Protein AF-A0A821INV5-F1 (afdb_monomer)

InterPro domains:
  IPR004170 WWE domain [PF02825] (2-66)
  IPR004170 WWE domain [PS50918] (1-66)
  IPR037197 WWE domain superfamily [SSF117839] (1-67)

Foldseek 3Di:
DKWKFFPPDPDIDDDFLLVVVQVVVCVVVVHQWDQFFQRWIQGNPVQWIDRVVVVVDPGDTIGMDDDDDPPDPPPVVLVVQQPLVVQVPDPDDPDPPPPDDVCPDDPPLAQPLLVVLVVVVPCVVVDQLLVLLLQQLVLLCVVCVVVRRNVSSVSLCVVCNVVSPPDLVSSLVSLSSQCRTRDCLVVVLQVCRVVVVNVSSSRNNSSSNSPQCNVVPPVCLPVDHQGDSDRSDGSD

Radius of gyration: 19.81 Å; Cα contacts (8 Å, |Δi|>4): 293; chains: 1; bounding box: 57×30×52 Å

Secondary structure (DSSP, 8-state):
-EEEE-TT--PPEEPPHHHHHHHHHHHHTT--EEE-STTEEEETTTTEEEEGGGTTS-PPPEEEEE-PPPTT-HHHHHHTTS-TTTTT-SPPPSS-TTTT-S--S----S-HHHHHHHHH-TTGGGS-HHHHHHHHHHHHHHHHHHTT-HHHHHHHHHHHGGGGGS-HHHHHHHHHHHHHSSSHHHHHHHHHHHTT-GGGHHHHHHHHHHHHHGGG-GGGTTSS--SEEETTEE--

Structure (mmCIF, N/CA/C/O backbone):
data_AF-A0A821INV5-F1
#
_entry.id   AF-A0A821INV5-F1
#
loop_
_atom_site.group_PDB
_atom_site.id
_atom_site.type_symbol
_atom_site.label_atom_id
_atom_site.label_alt_id
_atom_site.label_comp_id
_atom_site.label_asym_id
_atom_site.label_entity_id
_atom_site.label_seq_id
_atom_site.pdbx_PDB_ins_code
_atom_site.Cartn_x
_atom_site.Cartn_y
_atom_site.Cartn_z
_atom_site.occupancy
_atom_site.B_iso_or_equiv
_atom_site.auth_seq_id
_atom_site.auth_comp_id
_atom_site.auth_asym_id
_atom_site.auth_atom_id
_atom_site.pdbx_PDB_model_num
ATOM 1 N N . MET A 1 1 ? -16.029 7.220 4.091 1.00 80.69 1 MET A N 1
ATOM 2 C CA . MET A 1 1 ? -14.881 7.132 5.032 1.00 80.69 1 MET A CA 1
ATOM 3 C C . MET A 1 1 ? -15.387 6.547 6.337 1.00 80.69 1 MET A C 1
ATOM 5 O O . MET A 1 1 ? -16.507 6.875 6.714 1.00 80.69 1 MET A O 1
ATOM 9 N N . TRP A 1 2 ? -14.613 5.691 7.002 1.00 87.00 2 TRP A N 1
ATOM 10 C CA . TRP A 1 2 ? -15.003 5.112 8.289 1.00 87.00 2 TRP A CA 1
ATOM 11 C C . TRP A 1 2 ? -14.288 5.820 9.436 1.00 87.00 2 TRP A C 1
ATOM 13 O O . TRP A 1 2 ? -13.124 6.201 9.313 1.00 87.00 2 TRP A O 1
ATOM 23 N N . GLN A 1 3 ? -14.984 5.977 10.558 1.00 90.56 3 GLN A N 1
ATOM 24 C CA . GLN A 1 3 ? -14.447 6.587 11.772 1.00 90.56 3 GLN A CA 1
ATOM 25 C C . GLN A 1 3 ? -14.854 5.793 13.008 1.00 90.56 3 GLN A C 1
ATOM 27 O O . GLN A 1 3 ? -15.881 5.111 12.994 1.00 90.56 3 GLN A O 1
ATOM 32 N N . TRP A 1 4 ? -14.077 5.922 14.080 1.00 91.50 4 TRP A N 1
ATOM 33 C CA . TRP A 1 4 ? -14.380 5.355 15.389 1.00 91.50 4 TRP A CA 1
ATOM 34 C C . TRP A 1 4 ? -14.174 6.376 16.508 1.00 91.50 4 TRP A C 1
ATOM 36 O O . TRP A 1 4 ? -13.450 7.359 16.347 1.00 91.50 4 TRP A O 1
ATOM 46 N N . ARG A 1 5 ? -14.846 6.168 17.641 1.00 90.25 5 ARG A N 1
ATOM 47 C CA . ARG A 1 5 ? -14.772 7.055 18.805 1.00 90.25 5 ARG A CA 1
ATOM 48 C C . ARG A 1 5 ? -14.916 6.271 20.100 1.00 90.25 5 ARG A C 1
ATOM 50 O O . ARG A 1 5 ? -15.898 5.556 20.290 1.00 90.25 5 ARG A O 1
ATOM 57 N N . GLN A 1 6 ? -13.972 6.456 21.019 1.00 85.69 6 GLN A N 1
ATOM 58 C CA . GLN A 1 6 ? -14.010 5.830 22.339 1.00 85.69 6 GLN A CA 1
ATOM 59 C C . GLN A 1 6 ? -14.539 6.799 23.397 1.00 85.69 6 GLN A C 1
ATOM 61 O O . GLN A 1 6 ? -13.972 7.863 23.616 1.00 85.69 6 GLN A O 1
ATOM 66 N N . SER A 1 7 ? -15.603 6.415 24.104 1.00 76.94 7 SER A N 1
ATOM 67 C CA . SER A 1 7 ? -16.112 7.192 25.239 1.00 76.94 7 SER A CA 1
ATOM 68 C C . SER A 1 7 ? -15.074 7.234 26.377 1.00 76.94 7 SER A C 1
ATOM 70 O O . SER A 1 7 ? -14.527 6.183 26.715 1.00 76.94 7 SER A O 1
ATOM 72 N N . PRO A 1 8 ? -14.845 8.388 27.037 1.00 72.75 8 PRO A N 1
ATOM 73 C CA . PRO A 1 8 ? -15.593 9.648 26.938 1.00 72.75 8 PRO A CA 1
ATOM 74 C C . PRO A 1 8 ? -15.024 10.659 25.929 1.00 72.75 8 PRO A C 1
ATOM 76 O O . PRO A 1 8 ? -15.485 11.799 25.910 1.00 72.75 8 PRO A O 1
ATOM 79 N N . SER A 1 9 ? -14.027 10.291 25.116 1.00 75.88 9 SER A N 1
ATOM 80 C CA . SER A 1 9 ? -13.537 11.187 24.068 1.00 75.88 9 SER A CA 1
ATOM 81 C C . SER A 1 9 ? -14.673 11.499 23.097 1.00 75.88 9 SER A C 1
ATOM 83 O O . SER A 1 9 ? -15.315 10.599 22.555 1.00 75.88 9 SER A O 1
ATOM 85 N N . ASN A 1 10 ? -14.930 12.787 22.881 1.00 76.31 10 ASN A N 1
ATOM 86 C CA . ASN A 1 10 ? -15.899 13.237 21.886 1.00 76.31 10 ASN A CA 1
ATOM 87 C C . ASN A 1 10 ? -15.296 13.330 20.477 1.00 76.31 10 ASN A C 1
ATOM 89 O O . ASN A 1 10 ? -16.021 13.634 19.529 1.00 76.31 10 ASN A O 1
ATOM 93 N N . GLU A 1 11 ? -14.003 13.042 20.325 1.00 87.44 11 GLU A N 1
ATOM 94 C CA . GLU A 1 11 ? -13.297 13.160 19.054 1.00 87.44 11 GLU A CA 1
ATOM 95 C C . GLU A 1 11 ? -13.391 11.872 18.236 1.00 87.44 11 GLU A C 1
ATOM 97 O O . GLU A 1 11 ? -13.098 10.774 18.713 1.00 87.44 11 GLU A O 1
ATOM 102 N N . TRP A 1 12 ? -13.803 12.021 16.978 1.00 86.19 12 TRP A N 1
ATOM 103 C CA . TRP A 1 12 ? -13.823 10.937 16.005 1.00 86.19 12 TRP A CA 1
ATOM 104 C C . TRP A 1 12 ? -12.446 10.776 15.377 1.00 86.19 12 TRP A C 1
ATOM 106 O O . TRP A 1 12 ? -11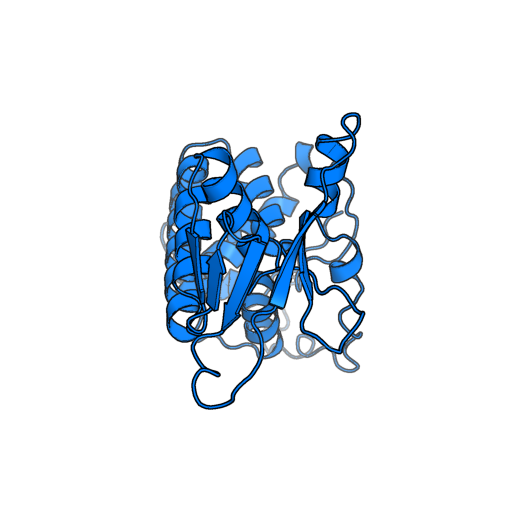.886 11.733 14.845 1.00 86.19 12 TRP A O 1
ATOM 116 N N . GLN A 1 13 ? -11.939 9.550 15.388 1.00 87.62 13 GLN A N 1
ATOM 117 C CA . GLN A 1 13 ? -10.696 9.178 14.731 1.00 87.62 13 GLN A CA 1
ATOM 118 C C . GLN A 1 13 ? -10.999 8.476 13.410 1.00 87.62 13 GLN A C 1
ATOM 120 O O . GLN A 1 13 ? -11.946 7.692 13.308 1.00 87.62 13 GLN A O 1
ATOM 125 N N . ASN A 1 14 ? -10.202 8.767 12.386 1.00 85.94 14 ASN A N 1
ATOM 126 C CA . ASN A 1 14 ? -10.295 8.079 11.105 1.00 85.94 14 ASN A CA 1
ATOM 127 C C . ASN A 1 14 ? -9.626 6.710 11.206 1.00 85.94 14 ASN A C 1
ATOM 129 O O . ASN A 1 14 ? -8.559 6.582 11.805 1.00 85.94 14 ASN A O 1
ATOM 133 N N . TYR A 1 15 ? -10.227 5.707 10.571 1.00 88.06 15 TYR A N 1
ATOM 134 C CA . TYR A 1 15 ? -9.452 4.542 10.153 1.00 88.06 15 TYR A CA 1
ATOM 135 C C . TYR A 1 15 ? -8.484 4.958 9.044 1.00 88.06 15 TYR A C 1
ATOM 137 O O . TYR A 1 15 ? -8.773 5.893 8.290 1.00 88.06 15 TYR A O 1
ATOM 145 N N . SER A 1 16 ? -7.369 4.244 8.911 1.00 85.25 16 SER A N 1
ATOM 146 C CA . SER A 1 16 ? -6.456 4.427 7.780 1.00 85.25 16 SER A CA 1
ATOM 147 C C . SER A 1 16 ? -7.160 4.165 6.438 1.00 85.25 16 SER A C 1
ATOM 149 O O . SER A 1 16 ? -8.265 3.613 6.397 1.00 85.25 16 SER A O 1
ATOM 151 N N . ASP A 1 17 ? -6.543 4.543 5.316 1.00 82.62 17 ASP A N 1
ATOM 152 C CA . ASP A 1 17 ? -7.145 4.335 3.992 1.00 82.62 17 ASP A CA 1
ATOM 153 C C . ASP A 1 17 ? -7.311 2.843 3.688 1.00 82.62 17 ASP A C 1
ATOM 155 O O . ASP A 1 17 ? -8.332 2.441 3.123 1.00 82.62 17 ASP A O 1
ATOM 159 N N . ILE A 1 18 ? -6.336 2.026 4.100 1.00 86.88 18 ILE A N 1
ATOM 160 C CA . ILE A 1 18 ? -6.380 0.569 3.937 1.00 86.88 18 ILE A CA 1
ATOM 161 C C . ILE A 1 18 ? -7.471 -0.029 4.827 1.00 86.88 18 ILE A C 1
ATOM 163 O O . ILE A 1 18 ? -8.320 -0.764 4.335 1.00 86.88 18 ILE A O 1
ATOM 167 N N . GLU A 1 19 ? -7.511 0.312 6.116 1.00 90.31 19 GLU A N 1
ATOM 168 C CA . GLU A 1 19 ? -8.555 -0.190 7.023 1.00 90.31 19 GLU A C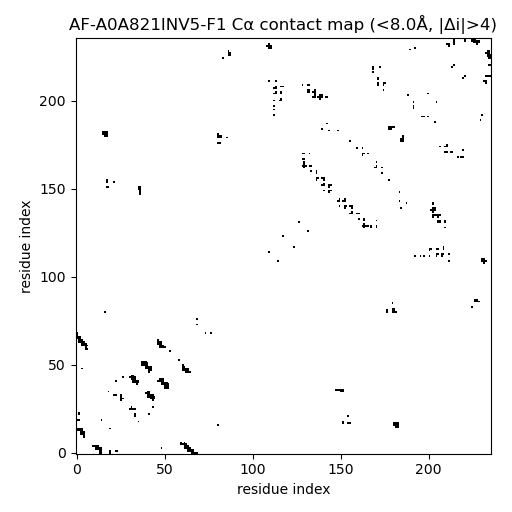A 1
ATOM 169 C C . GLU A 1 19 ? -9.948 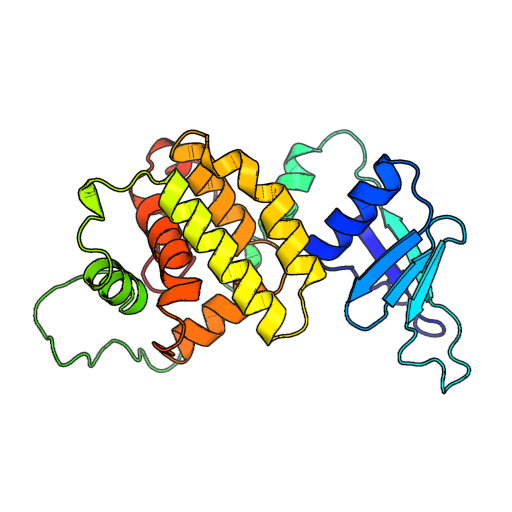0.249 6.571 1.00 90.31 19 GLU A C 1
ATOM 171 O O . GLU A 1 19 ? -10.869 -0.560 6.533 1.00 90.31 19 GLU A O 1
ATOM 176 N N . THR A 1 20 ? -10.099 1.509 6.156 1.00 89.88 20 THR A N 1
ATOM 177 C CA . THR A 1 20 ? -11.337 2.027 5.567 1.00 89.88 20 THR A CA 1
ATOM 178 C C . THR A 1 20 ? -11.751 1.193 4.359 1.00 89.88 20 THR A C 1
ATOM 180 O O . THR A 1 20 ? -12.933 0.892 4.223 1.00 89.88 20 THR A O 1
ATOM 183 N N . ALA A 1 21 ? -10.813 0.831 3.480 1.00 87.06 21 ALA A N 1
ATOM 184 C CA . ALA A 1 21 ? -11.103 0.012 2.308 1.00 87.06 21 ALA A CA 1
ATOM 185 C C . ALA A 1 21 ? -11.492 -1.426 2.687 1.00 87.06 21 ALA A C 1
ATOM 187 O O . ALA A 1 21 ? -12.501 -1.918 2.192 1.00 87.06 21 ALA A O 1
ATOM 188 N N . ILE A 1 22 ? -10.780 -2.051 3.629 1.00 90.00 22 ILE A N 1
ATOM 189 C CA . ILE A 1 22 ? -11.118 -3.382 4.158 1.00 90.00 22 ILE A CA 1
ATOM 190 C C . ILE A 1 22 ? -12.535 -3.382 4.754 1.00 90.00 22 ILE A C 1
ATOM 192 O O . ILE A 1 22 ? -13.333 -4.275 4.465 1.00 90.00 22 ILE A O 1
ATOM 196 N N . ILE A 1 23 ? -12.867 -2.378 5.573 1.00 91.94 23 ILE A N 1
ATOM 197 C CA . ILE A 1 23 ? -14.189 -2.263 6.200 1.00 91.94 23 ILE A CA 1
ATOM 198 C C . ILE A 1 23 ? -15.274 -2.068 5.135 1.00 91.94 23 ILE A C 1
ATOM 200 O O . ILE A 1 23 ? -16.308 -2.738 5.171 1.00 91.94 23 ILE A O 1
ATOM 204 N N . GLU A 1 24 ? -15.035 -1.175 4.175 1.00 90.81 24 GLU A N 1
ATOM 205 C CA . GLU A 1 24 ? -15.972 -0.876 3.092 1.00 90.81 24 GLU A CA 1
ATOM 206 C C . GLU A 1 24 ? -16.220 -2.100 2.191 1.00 90.81 24 GLU A C 1
ATOM 208 O O . GLU A 1 24 ? -17.364 -2.366 1.826 1.00 90.81 24 GLU A O 1
ATOM 213 N N . ASP A 1 25 ? -15.191 -2.897 1.894 1.00 87.94 25 ASP A N 1
ATOM 214 C CA . ASP A 1 25 ? -15.314 -4.120 1.093 1.00 87.94 25 ASP A CA 1
ATOM 215 C C . ASP A 1 25 ? -16.191 -5.183 1.767 1.00 87.94 25 ASP A C 1
ATOM 217 O O . ASP A 1 25 ? -16.904 -5.927 1.087 1.00 87.94 25 ASP A O 1
ATOM 221 N N . VAL A 1 26 ? -16.129 -5.294 3.098 1.00 91.19 26 VAL A N 1
ATOM 222 C CA . VAL A 1 26 ? -16.987 -6.213 3.861 1.00 91.19 26 VAL A CA 1
ATOM 223 C C . VAL A 1 26 ? -18.407 -5.666 3.950 1.00 91.19 26 VAL A C 1
ATOM 225 O O . VAL A 1 26 ? -19.359 -6.418 3.734 1.00 91.19 26 VAL A O 1
ATOM 228 N N . TYR A 1 27 ? -18.556 -4.364 4.201 1.00 89.81 27 TYR A N 1
ATOM 229 C CA . TYR A 1 27 ? -19.853 -3.690 4.234 1.00 89.81 27 TYR A CA 1
ATOM 230 C C . TYR A 1 27 ? -20.618 -3.860 2.911 1.00 89.81 27 TYR A C 1
ATOM 232 O O . TYR A 1 27 ? -21.774 -4.280 2.913 1.00 89.81 27 TYR A O 1
ATOM 240 N N . ASN A 1 28 ? -19.951 -3.637 1.775 1.00 88.25 28 ASN A N 1
ATOM 241 C CA . ASN A 1 28 ? -20.543 -3.775 0.439 1.00 88.25 28 ASN A CA 1
ATOM 242 C C . ASN A 1 28 ? -20.907 -5.223 0.079 1.00 88.25 28 ASN A C 1
ATOM 244 O O . ASN A 1 28 ? -21.766 -5.453 -0.769 1.00 88.25 28 ASN A O 1
ATOM 248 N N . ARG A 1 29 ? -20.283 -6.207 0.735 1.00 90.31 29 ARG A N 1
ATOM 249 C CA . ARG A 1 29 ? -20.618 -7.633 0.611 1.00 90.31 29 ARG A CA 1
ATOM 250 C C . ARG A 1 29 ? -21.679 -8.092 1.619 1.00 90.31 29 ARG A C 1
ATOM 252 O O . ARG A 1 29 ? -21.869 -9.295 1.786 1.00 90.31 29 ARG A O 1
ATOM 259 N N . TYR A 1 30 ? -22.358 -7.159 2.292 1.00 87.50 30 TYR A N 1
ATOM 260 C CA . TYR A 1 30 ? -23.327 -7.426 3.364 1.00 87.50 30 TYR A CA 1
ATOM 261 C C . TYR A 1 30 ? -22.746 -8.241 4.532 1.00 87.50 30 TYR A C 1
ATOM 263 O O . TYR A 1 30 ? -23.463 -8.943 5.249 1.00 87.50 30 TYR A O 1
ATOM 271 N N . GLY A 1 31 ? -21.429 -8.165 4.729 1.00 89.00 31 GLY A N 1
ATOM 272 C CA . GLY A 1 31 ? -20.763 -8.749 5.880 1.00 89.00 31 GLY A CA 1
ATOM 273 C C . GLY A 1 31 ? -21.009 -7.916 7.137 1.00 89.00 31 GLY A C 1
ATOM 274 O O . GLY A 1 31 ? -21.173 -6.701 7.085 1.00 89.00 31 GLY A O 1
ATOM 275 N N . ASN A 1 32 ? -21.013 -8.582 8.290 1.00 91.69 32 ASN A N 1
ATOM 276 C CA . ASN A 1 32 ? -21.361 -7.951 9.568 1.00 91.69 32 ASN A CA 1
ATOM 277 C C . ASN A 1 32 ? -20.157 -7.712 10.482 1.00 91.69 32 ASN A C 1
ATOM 279 O O . ASN A 1 32 ? -20.293 -7.062 11.514 1.00 91.69 32 ASN A O 1
ATOM 283 N N . ARG A 1 33 ? -18.993 -8.275 10.153 1.00 92.81 33 ARG A N 1
ATOM 284 C CA . ARG A 1 33 ? -17.835 -8.275 11.042 1.00 92.81 33 ARG A CA 1
ATOM 285 C C . ARG A 1 33 ? -16.541 -8.255 10.244 1.00 92.81 33 ARG A C 1
ATOM 287 O O . ARG A 1 33 ? -16.389 -9.025 9.300 1.00 92.81 33 ARG A O 1
ATOM 294 N N . VAL A 1 34 ? -15.622 -7.397 10.663 1.00 93.19 34 VAL A N 1
ATOM 295 C CA . VAL A 1 34 ? -14.294 -7.213 10.074 1.00 93.19 34 VAL A CA 1
ATOM 296 C C . VAL A 1 34 ? -13.265 -7.415 11.172 1.00 93.19 34 VAL A C 1
ATOM 298 O O . VAL A 1 34 ? -13.434 -6.900 12.276 1.00 93.19 34 VAL A O 1
ATOM 301 N N . GLU A 1 35 ? -12.199 -8.149 10.886 1.00 92.44 35 GLU A N 1
ATOM 302 C CA . GLU A 1 35 ? -11.072 -8.284 11.806 1.00 92.44 35 GLU A CA 1
ATOM 303 C C . GLU A 1 35 ? -9.872 -7.543 11.231 1.00 92.44 35 GLU A C 1
ATOM 305 O O . GLU A 1 35 ? -9.320 -7.957 10.215 1.00 92.44 35 GLU A O 1
ATOM 310 N N . LEU A 1 36 ? -9.461 -6.470 11.897 1.00 91.62 36 LEU A N 1
ATOM 311 C CA . LEU A 1 36 ? -8.278 -5.686 11.559 1.00 91.62 36 LEU A CA 1
ATOM 312 C C . LEU A 1 36 ? -7.058 -6.211 12.333 1.00 91.62 36 LEU A C 1
ATOM 314 O O . LEU A 1 36 ? -7.111 -7.276 12.963 1.00 91.62 36 LEU A O 1
ATOM 318 N N . GLU A 1 37 ? -5.946 -5.489 12.245 1.00 89.19 37 GLU A N 1
ATOM 319 C CA . GLU A 1 37 ? -4.732 -5.788 13.008 1.00 89.19 37 GLU A CA 1
ATOM 320 C C . GLU A 1 37 ? -4.918 -5.528 14.504 1.00 89.19 37 GLU A C 1
ATOM 322 O O . GLU A 1 37 ? -5.957 -5.031 14.943 1.00 89.19 37 GLU A O 1
ATOM 327 N N . ASP A 1 38 ? -3.933 -5.934 15.307 1.00 85.44 38 ASP A N 1
ATOM 328 C CA . ASP A 1 38 ? -3.912 -5.724 16.762 1.00 85.44 38 ASP A CA 1
ATOM 329 C C . ASP A 1 38 ? -5.145 -6.277 17.502 1.00 85.44 38 ASP A C 1
ATOM 331 O O . ASP A 1 38 ? -5.543 -5.807 18.569 1.00 85.44 38 ASP A O 1
ATOM 335 N N . ASN A 1 39 ? -5.753 -7.331 16.949 1.00 84.69 39 ASN A N 1
ATOM 336 C CA . ASN A 1 39 ? -6.989 -7.944 17.445 1.00 84.69 39 ASN A CA 1
ATOM 337 C C . ASN A 1 39 ? -8.184 -6.973 17.516 1.00 84.69 39 ASN A C 1
ATOM 339 O O . ASN A 1 39 ? -9.113 -7.181 18.311 1.00 84.69 39 ASN A O 1
ATOM 343 N N . VAL A 1 40 ? -8.181 -5.931 16.685 1.00 89.81 40 VAL A N 1
ATOM 344 C CA . VAL A 1 40 ? -9.316 -5.027 16.518 1.00 89.81 40 VAL A CA 1
ATOM 345 C C . VAL A 1 40 ? -10.398 -5.713 15.688 1.00 89.81 40 VAL A C 1
ATOM 347 O O . VAL A 1 40 ? -10.154 -6.273 14.621 1.00 89.81 40 VAL A O 1
ATOM 350 N N . VAL A 1 41 ? -11.628 -5.663 16.186 1.00 91.56 41 VAL A N 1
ATOM 351 C CA . VAL A 1 41 ? -12.819 -6.173 15.514 1.00 91.56 41 VAL A CA 1
ATOM 352 C C . VAL A 1 41 ? -13.783 -5.020 15.291 1.00 91.56 41 VAL A C 1
ATOM 354 O O . VAL A 1 41 ? -14.158 -4.334 16.238 1.00 91.56 41 VAL A O 1
ATOM 357 N N . VAL A 1 42 ? -14.222 -4.843 14.050 1.00 92.94 42 VAL A N 1
ATOM 358 C CA . VAL A 1 42 ? -15.281 -3.902 13.686 1.00 92.94 42 VAL A CA 1
ATOM 359 C C . VAL A 1 42 ? -16.562 -4.699 13.453 1.00 92.94 42 VAL A C 1
ATOM 361 O O . VAL A 1 42 ? -16.667 -5.456 12.488 1.00 92.94 42 VAL A O 1
ATOM 364 N N . ASP A 1 43 ? -17.524 -4.568 14.361 1.00 92.06 43 ASP A N 1
ATOM 365 C CA . ASP A 1 43 ? -18.866 -5.134 14.230 1.00 92.06 43 ASP A CA 1
ATOM 366 C C . ASP A 1 43 ? -19.769 -4.103 13.543 1.00 92.06 43 ASP A C 1
ATOM 368 O O . ASP A 1 43 ? -20.207 -3.120 14.143 1.00 92.06 43 ASP A O 1
ATOM 372 N N . LEU A 1 44 ? -20.032 -4.332 12.260 1.00 92.56 44 LEU A N 1
ATOM 373 C CA . LEU A 1 44 ? -20.848 -3.464 11.414 1.00 92.56 44 LEU A CA 1
ATOM 374 C C . LEU A 1 44 ? -22.336 -3.548 11.758 1.00 92.56 44 LEU A C 1
ATOM 376 O O . LEU A 1 44 ? -23.067 -2.588 11.530 1.00 92.56 44 LEU A O 1
ATOM 380 N N . LYS A 1 45 ? -22.784 -4.674 12.323 1.00 89.75 45 LYS A N 1
ATOM 381 C CA . LYS A 1 45 ? -24.182 -4.872 12.719 1.00 89.75 45 LYS A CA 1
ATOM 382 C C . LYS A 1 45 ? -24.509 -4.091 13.987 1.00 89.75 45 LYS A C 1
ATOM 384 O O . LYS A 1 45 ? -25.598 -3.535 14.098 1.00 89.75 45 LYS A O 1
ATOM 389 N N . GLN A 1 46 ? -23.584 -4.076 14.942 1.00 88.44 46 GLN A N 1
ATOM 390 C CA . GLN A 1 46 ? -23.739 -3.358 16.209 1.00 88.44 46 GLN A CA 1
ATOM 391 C C . GLN A 1 46 ? -23.208 -1.922 16.149 1.00 88.44 46 GLN A C 1
ATOM 393 O O . GLN A 1 46 ? -23.512 -1.130 17.035 1.00 88.44 46 GLN A O 1
ATOM 398 N N . GLY A 1 47 ? -22.424 -1.580 15.124 1.00 90.00 47 GLY A N 1
ATOM 399 C CA . GLY A 1 47 ? -21.793 -0.270 15.005 1.00 90.00 47 GLY A CA 1
ATOM 400 C C . GLY A 1 47 ? -20.650 -0.077 16.004 1.00 90.00 47 GLY A C 1
ATOM 401 O O . GLY A 1 47 ? -20.497 1.015 16.553 1.00 90.00 47 GLY A O 1
ATOM 402 N N . LEU A 1 48 ? -19.855 -1.124 16.248 1.00 91.19 48 LEU A N 1
ATOM 403 C CA . LEU A 1 48 ? -18.843 -1.143 17.305 1.00 91.19 48 LEU A CA 1
ATOM 404 C C . LEU A 1 48 ? -17.430 -1.422 16.787 1.00 91.19 48 LEU A C 1
ATOM 406 O O . LEU A 1 48 ? -17.209 -2.291 15.951 1.00 91.19 48 LEU A O 1
ATOM 410 N N . HIS A 1 49 ? -16.463 -0.721 17.366 1.00 91.25 49 HIS A N 1
ATOM 411 C CA . HIS A 1 49 ? -15.038 -1.011 17.332 1.00 91.25 49 HIS A CA 1
ATOM 412 C C . HIS A 1 49 ? -14.661 -1.670 18.661 1.00 91.25 49 HIS A C 1
ATOM 414 O O . HIS A 1 49 ? -14.861 -1.107 19.740 1.00 91.25 49 HIS A O 1
ATOM 420 N N . ILE A 1 50 ? -14.085 -2.864 18.589 1.00 88.94 50 ILE A N 1
ATOM 421 C CA . ILE A 1 50 ? -13.740 -3.692 19.741 1.00 88.94 50 ILE A CA 1
ATOM 422 C C . ILE A 1 50 ? -12.252 -4.018 19.665 1.00 88.94 50 ILE A C 1
ATOM 424 O O . ILE A 1 50 ? -11.835 -4.857 18.870 1.00 88.94 50 ILE A O 1
ATOM 428 N N . ASN A 1 51 ? -11.449 -3.390 20.519 1.00 85.06 51 ASN A N 1
ATOM 429 C CA . ASN A 1 51 ? -10.040 -3.735 20.656 1.00 85.06 51 ASN A CA 1
ATOM 430 C C . ASN A 1 51 ? -9.885 -4.887 21.665 1.00 85.06 51 ASN A C 1
ATOM 432 O O . ASN A 1 51 ? -9.996 -4.692 22.878 1.00 85.06 51 ASN A O 1
ATOM 436 N N . ASN A 1 52 ? -9.640 -6.108 21.176 1.00 73.81 52 ASN A N 1
ATOM 437 C CA . ASN A 1 52 ? -9.528 -7.274 22.056 1.00 73.81 52 ASN A CA 1
ATOM 438 C C . ASN A 1 52 ? -8.217 -7.320 22.859 1.00 73.81 52 ASN A C 1
ATOM 440 O O . ASN A 1 52 ? -8.168 -8.061 23.844 1.00 73.81 52 ASN A O 1
ATOM 444 N N . ALA A 1 53 ? -7.189 -6.539 22.502 1.00 65.00 53 ALA A N 1
ATOM 445 C CA . ALA A 1 53 ? -5.965 -6.431 23.300 1.00 65.00 53 ALA A CA 1
ATOM 446 C C . ALA A 1 53 ? -6.239 -5.793 24.679 1.00 65.00 53 ALA A C 1
ATOM 448 O O . ALA A 1 53 ? -5.596 -6.143 25.671 1.00 65.00 53 ALA A O 1
ATOM 449 N N . ASN A 1 54 ? -7.278 -4.953 24.771 1.00 54.16 54 ASN A N 1
ATOM 450 C CA . ASN A 1 54 ? -7.688 -4.268 25.999 1.00 54.16 54 ASN A CA 1
ATOM 451 C C . ASN A 1 54 ? -8.754 -5.012 26.818 1.00 54.16 54 ASN A C 1
ATOM 453 O O . ASN A 1 54 ? -9.221 -4.474 27.820 1.00 54.16 54 ASN A O 1
ATOM 457 N N . LYS A 1 55 ? -9.079 -6.279 26.503 1.00 52.28 55 LYS A N 1
ATOM 458 C CA . LYS A 1 55 ? -10.040 -7.108 27.274 1.00 52.28 55 LYS A CA 1
ATOM 459 C C . LYS A 1 55 ? -9.754 -7.207 28.783 1.00 52.28 55 LYS A C 1
ATOM 461 O O . LYS A 1 55 ? -10.618 -7.647 29.535 1.00 52.28 55 LYS A O 1
ATOM 466 N N . LYS A 1 56 ? -8.555 -6.824 29.237 1.00 51.00 56 LYS A N 1
ATOM 467 C CA . LYS A 1 56 ? -8.168 -6.778 30.658 1.00 51.00 56 LYS A CA 1
ATOM 468 C C . LYS A 1 56 ? -8.650 -5.530 31.412 1.00 51.00 56 LYS A C 1
ATOM 470 O O . LYS A 1 56 ? -8.550 -5.510 32.636 1.00 51.00 56 LYS A O 1
ATOM 475 N N . LYS A 1 57 ? -9.175 -4.505 30.737 1.00 49.09 57 LYS A N 1
ATOM 476 C CA . LYS A 1 57 ? -9.817 -3.342 31.364 1.00 49.09 57 LYS A CA 1
ATOM 477 C C . LYS A 1 57 ? -11.256 -3.259 30.865 1.00 49.09 57 LYS A C 1
ATOM 479 O O . LYS A 1 57 ? -11.516 -3.542 29.705 1.00 49.09 57 LYS A O 1
ATOM 484 N N . ASN A 1 58 ? -12.187 -2.866 31.730 1.00 54.06 58 ASN A N 1
ATOM 485 C CA . ASN A 1 58 ? -13.602 -2.619 31.412 1.00 54.06 58 ASN A CA 1
ATOM 486 C C . ASN A 1 58 ? -13.793 -1.407 30.466 1.00 54.06 58 ASN A C 1
ATOM 488 O O . ASN A 1 58 ? -14.621 -0.533 30.719 1.00 54.06 58 ASN A O 1
ATOM 492 N N . GLU A 1 59 ? -12.987 -1.297 29.413 1.00 61.53 59 GLU A N 1
ATOM 493 C CA . GLU A 1 59 ? -13.110 -0.270 28.392 1.00 61.53 59 GLU A CA 1
ATOM 494 C C . GLU A 1 59 ? -14.332 -0.595 27.535 1.00 61.53 59 GLU A C 1
ATOM 496 O O . GLU A 1 59 ? -14.453 -1.678 26.960 1.00 61.53 59 GLU A O 1
ATOM 501 N N . LYS A 1 60 ? -15.280 0.344 27.493 1.00 67.62 60 LYS A N 1
ATOM 502 C CA . LYS A 1 60 ? -16.447 0.230 26.622 1.00 67.62 60 LYS A CA 1
ATOM 503 C C . LYS A 1 60 ? -15.977 0.157 25.171 1.00 67.62 60 LYS A C 1
ATOM 505 O O . LYS A 1 60 ? -15.062 0.887 24.786 1.00 67.62 60 LYS A O 1
ATOM 510 N N . ALA A 1 61 ? -16.631 -0.695 24.383 1.00 80.81 61 ALA A N 1
ATOM 511 C CA . ALA A 1 61 ? -16.455 -0.715 22.937 1.00 80.81 61 ALA A CA 1
ATOM 512 C C . ALA A 1 61 ? -16.656 0.699 22.367 1.00 80.81 61 ALA A C 1
ATOM 514 O O . ALA A 1 61 ? -17.519 1.448 22.834 1.00 80.81 61 ALA A O 1
ATOM 515 N N . ALA A 1 62 ? -15.829 1.062 21.393 1.00 86.50 62 ALA A N 1
ATOM 516 C CA . ALA A 1 62 ? -15.920 2.339 20.706 1.00 86.50 62 ALA A CA 1
ATOM 517 C C . ALA A 1 62 ? -17.048 2.293 19.668 1.00 86.50 62 ALA A C 1
ATOM 519 O O . ALA A 1 62 ? -17.335 1.247 19.093 1.00 86.50 62 ALA A O 1
ATOM 520 N N . GLU A 1 63 ? -17.693 3.426 19.423 1.00 91.06 63 GLU A N 1
ATOM 521 C CA . GLU A 1 63 ? -18.709 3.551 18.376 1.00 91.06 63 GLU A CA 1
ATOM 522 C C . GLU A 1 63 ? -18.028 3.728 17.021 1.00 91.06 63 GLU A C 1
ATOM 524 O O . GLU A 1 63 ? -16.962 4.345 16.945 1.00 91.06 63 GLU A O 1
ATOM 529 N N . ILE A 1 64 ? -18.651 3.241 15.947 1.00 92.81 64 ILE A N 1
ATOM 530 C CA . ILE A 1 64 ? -18.206 3.513 14.575 1.00 92.81 64 ILE A CA 1
ATOM 531 C C . ILE A 1 64 ? -19.263 4.284 13.799 1.00 92.81 64 ILE A C 1
ATOM 533 O O . ILE A 1 64 ? -20.461 4.177 14.058 1.00 92.81 64 ILE A O 1
ATOM 537 N N . ARG A 1 65 ? -18.816 5.016 12.781 1.00 90.94 65 ARG A N 1
ATOM 538 C CA . ARG A 1 65 ? -19.708 5.601 11.781 1.00 90.94 65 ARG A CA 1
ATOM 539 C C . ARG A 1 65 ? -19.106 5.534 10.389 1.00 90.94 65 ARG A C 1
ATOM 541 O O . ARG A 1 65 ? -17.890 5.646 10.213 1.00 90.94 65 ARG A O 1
ATOM 548 N N . ARG A 1 66 ? -19.990 5.422 9.402 1.00 89.25 66 ARG A N 1
ATOM 549 C CA . ARG A 1 66 ? -19.674 5.599 7.987 1.00 89.25 66 ARG A CA 1
ATOM 550 C C . ARG A 1 66 ? -20.093 7.001 7.572 1.00 89.25 66 ARG A C 1
ATOM 552 O O . ARG A 1 66 ? -21.263 7.352 7.661 1.00 89.25 66 ARG A O 1
ATOM 559 N N . LEU A 1 67 ? -19.141 7.792 7.104 1.00 82.56 67 LEU A N 1
ATOM 560 C CA . LEU A 1 67 ? -19.418 9.027 6.383 1.00 82.56 67 LEU A CA 1
ATOM 561 C C . LEU A 1 67 ? -19.616 8.664 4.909 1.00 82.56 67 LEU A C 1
ATOM 563 O O . LEU A 1 67 ? -18.652 8.252 4.247 1.00 82.56 67 LEU A O 1
ATOM 567 N N . SER A 1 68 ? -20.853 8.764 4.421 1.00 68.75 68 SER A N 1
ATOM 568 C CA . SER A 1 68 ? -21.141 8.645 2.990 1.00 68.75 68 SER A CA 1
ATOM 569 C C . SER A 1 68 ? -20.581 9.869 2.261 1.00 68.75 68 SER A C 1
ATOM 571 O O . SER A 1 68 ? -20.735 10.983 2.758 1.00 68.75 68 SER A O 1
ATOM 573 N N . PRO A 1 69 ? -19.916 9.694 1.110 1.00 58.59 69 PRO A N 1
ATOM 574 C CA . PRO A 1 69 ? -19.697 10.807 0.204 1.00 58.59 69 PRO A CA 1
ATOM 575 C C . PRO A 1 69 ? -21.059 11.189 -0.385 1.00 58.59 69 PRO A C 1
ATOM 577 O O . PRO A 1 69 ? -21.706 10.343 -1.004 1.00 58.59 69 PRO A O 1
ATOM 580 N N . ASP A 1 70 ? -21.514 12.421 -0.163 1.00 54.50 70 ASP A N 1
ATOM 581 C CA . ASP A 1 70 ? -22.645 12.953 -0.924 1.00 54.50 70 ASP A CA 1
ATOM 582 C C . ASP A 1 70 ? -22.312 12.852 -2.425 1.00 54.50 70 ASP A C 1
ATOM 584 O O . ASP A 1 70 ? -21.172 13.043 -2.855 1.00 54.50 70 ASP A O 1
ATOM 588 N N . CYS A 1 71 ? -23.298 12.402 -3.193 1.00 44.97 71 CYS A N 1
ATOM 589 C CA . CYS A 1 71 ? -23.167 11.578 -4.394 1.00 44.97 71 CYS A CA 1
ATOM 590 C C . CYS A 1 71 ? -22.691 12.265 -5.687 1.00 44.97 71 CYS A C 1
ATOM 592 O O . CYS A 1 71 ? -22.801 11.652 -6.745 1.00 44.97 71 CYS A O 1
ATOM 594 N N . ASP A 1 72 ? -22.097 13.455 -5.624 1.00 41.75 72 ASP A N 1
ATOM 595 C CA . ASP A 1 72 ? -21.685 14.188 -6.832 1.00 41.75 72 ASP A CA 1
ATOM 596 C C . ASP A 1 72 ? -20.180 14.128 -7.126 1.00 41.75 72 ASP A C 1
ATOM 598 O O . ASP A 1 72 ? -19.739 14.639 -8.149 1.00 41.75 72 ASP A O 1
ATOM 602 N N . ASP A 1 73 ? -19.375 13.475 -6.277 1.00 45.97 73 ASP A N 1
ATOM 603 C CA . ASP A 1 73 ? -17.916 13.588 -6.400 1.00 45.97 73 ASP A CA 1
ATOM 604 C C . ASP A 1 73 ? -17.154 12.311 -5.999 1.00 45.97 73 ASP A C 1
ATOM 606 O O . ASP A 1 73 ? -16.190 12.308 -5.227 1.00 45.97 73 ASP A O 1
ATOM 610 N N . ALA A 1 74 ? -17.596 11.165 -6.528 1.00 46.44 74 ALA A N 1
ATOM 611 C CA . ALA A 1 74 ? -16.901 9.884 -6.357 1.00 46.44 74 ALA A CA 1
ATOM 612 C C . ALA A 1 74 ? -15.442 9.936 -6.859 1.00 46.44 74 ALA A C 1
ATOM 614 O O . ALA A 1 74 ? -14.578 9.231 -6.331 1.00 46.44 74 ALA A O 1
ATOM 615 N N . GLU A 1 75 ? -15.163 10.788 -7.846 1.00 42.38 75 GLU A N 1
ATOM 616 C CA . GLU A 1 75 ? -13.823 11.064 -8.359 1.00 42.38 75 GLU A CA 1
ATOM 617 C C . GLU A 1 75 ? -13.008 11.924 -7.380 1.00 42.38 75 GLU A C 1
ATOM 619 O O . GLU A 1 75 ? -11.900 11.529 -7.018 1.00 42.38 75 GLU A O 1
ATOM 624 N N . ALA A 1 76 ? -13.575 12.995 -6.806 1.00 44.47 76 ALA A N 1
ATOM 625 C CA . ALA A 1 76 ? -12.914 13.745 -5.735 1.00 44.47 76 ALA A CA 1
ATOM 626 C C . ALA A 1 76 ? -12.688 12.911 -4.465 1.00 44.47 76 ALA A C 1
ATOM 628 O O . ALA A 1 76 ? -11.688 13.103 -3.777 1.00 44.47 76 ALA A O 1
ATOM 629 N N . PHE A 1 77 ? -13.559 11.951 -4.139 1.00 49.06 77 PHE A N 1
ATOM 630 C CA . PHE A 1 77 ? -13.337 11.037 -3.013 1.00 49.06 77 PHE A CA 1
ATOM 631 C C . PHE A 1 77 ? -12.165 10.073 -3.269 1.00 49.06 77 PHE A C 1
ATOM 633 O O . PHE A 1 77 ? -11.392 9.792 -2.350 1.00 49.06 77 PHE A O 1
ATOM 640 N N . ARG A 1 78 ? -11.989 9.598 -4.512 1.00 48.28 78 ARG A N 1
ATOM 641 C CA . ARG A 1 78 ? -10.806 8.813 -4.918 1.00 48.28 78 ARG A CA 1
ATOM 642 C C . ARG A 1 78 ? -9.542 9.675 -4.933 1.00 48.28 78 ARG A C 1
ATOM 644 O O . ARG A 1 78 ? -8.525 9.236 -4.406 1.00 48.28 78 ARG A O 1
ATOM 651 N N . ASN A 1 79 ? -9.624 10.906 -5.432 1.00 46.22 79 ASN A N 1
ATOM 652 C CA . ASN A 1 79 ? -8.503 11.848 -5.460 1.00 46.22 79 ASN A CA 1
ATOM 653 C C . ASN A 1 79 ? -8.129 12.350 -4.053 1.00 46.22 79 ASN A C 1
ATOM 655 O O . ASN A 1 79 ? -6.960 12.576 -3.789 1.00 46.22 79 ASN A O 1
ATOM 659 N N . ARG A 1 80 ? -9.057 12.409 -3.084 1.00 51.47 80 ARG A N 1
ATOM 660 C CA . ARG A 1 80 ? -8.733 12.671 -1.661 1.00 51.47 80 ARG A CA 1
ATOM 661 C C . ARG A 1 80 ? -7.888 11.573 -1.006 1.00 51.47 80 ARG A C 1
ATOM 663 O O . ARG A 1 80 ? -7.230 11.854 -0.008 1.00 51.47 80 ARG A O 1
ATOM 670 N N . ARG A 1 81 ? -7.899 10.339 -1.534 1.00 51.00 81 ARG A N 1
ATOM 671 C CA . ARG A 1 81 ? -6.974 9.271 -1.099 1.00 51.00 81 ARG A CA 1
ATOM 672 C C . ARG A 1 81 ? -5.559 9.473 -1.647 1.00 51.00 81 ARG A C 1
ATOM 674 O O . ARG A 1 81 ? -4.611 8.931 -1.090 1.00 51.00 81 ARG A O 1
ATOM 681 N N . GLN A 1 82 ? -5.400 10.280 -2.697 1.00 51.34 82 GLN A N 1
ATOM 682 C CA . GLN A 1 82 ? -4.108 10.829 -3.094 1.00 51.34 82 GLN A CA 1
ATOM 683 C C . GLN A 1 82 ? -3.853 12.067 -2.226 1.00 51.34 82 GLN A C 1
ATOM 685 O O . GLN A 1 82 ? -4.309 13.178 -2.488 1.00 51.34 82 GLN A O 1
ATOM 690 N N . ARG A 1 83 ? -3.190 11.844 -1.092 1.00 57.53 83 ARG A N 1
ATOM 691 C CA . ARG A 1 83 ? -2.939 12.872 -0.076 1.00 57.53 83 ARG A CA 1
ATOM 692 C C . ARG A 1 83 ? -1.802 13.799 -0.517 1.00 57.53 83 ARG A C 1
ATOM 694 O O . ARG A 1 83 ? -0.650 13.619 -0.123 1.00 57.53 83 ARG A O 1
ATOM 701 N N . ASN A 1 84 ? -2.152 14.786 -1.348 1.00 48.62 84 ASN A N 1
ATOM 702 C CA . ASN A 1 84 ? -1.234 15.792 -1.895 1.00 48.62 84 ASN A CA 1
ATOM 703 C C . ASN A 1 84 ? -0.438 16.564 -0.816 1.00 48.62 84 ASN A C 1
ATOM 705 O O . ASN A 1 84 ? 0.634 17.089 -1.093 1.00 48.62 84 ASN A O 1
ATOM 709 N N . ASP A 1 85 ? -0.928 16.619 0.424 1.00 49.28 85 ASP A N 1
ATOM 710 C CA . ASP A 1 85 ? -0.295 17.269 1.578 1.00 49.28 85 ASP A CA 1
ATOM 711 C C . ASP A 1 85 ? 0.937 16.518 2.123 1.00 49.28 85 ASP A C 1
ATOM 713 O O . ASP A 1 85 ? 1.867 17.140 2.643 1.00 49.28 85 ASP A O 1
ATOM 717 N N . ARG A 1 86 ? 0.998 15.190 1.965 1.00 49.84 86 ARG A N 1
ATOM 718 C CA . ARG A 1 86 ? 2.078 14.343 2.530 1.00 49.84 86 ARG A CA 1
ATOM 719 C C . ARG A 1 86 ? 3.433 14.515 1.873 1.00 49.84 86 ARG A C 1
ATOM 721 O O . ARG A 1 86 ? 4.489 14.269 2.444 1.00 49.84 86 ARG A O 1
ATOM 728 N N . PHE A 1 87 ? 3.365 14.970 0.654 1.00 48.28 87 PHE A N 1
ATOM 729 C CA . PHE A 1 87 ? 4.461 15.273 -0.223 1.00 48.28 87 PHE A CA 1
ATOM 730 C C . PHE A 1 87 ? 5.278 16.512 0.158 1.00 48.28 87 PHE A C 1
ATOM 732 O O . PHE A 1 87 ? 6.406 16.679 -0.301 1.00 48.28 87 PHE A O 1
ATOM 739 N N . CYS A 1 88 ? 4.715 17.375 1.004 1.00 36.03 88 CYS A N 1
ATOM 740 C CA . CYS A 1 88 ? 5.360 18.588 1.502 1.00 36.03 88 CYS A CA 1
ATOM 741 C C . CYS A 1 88 ? 5.485 18.598 3.035 1.00 36.03 88 CYS A C 1
ATOM 743 O O . CYS A 1 88 ? 6.016 19.555 3.594 1.00 36.03 88 CYS A O 1
ATOM 745 N N . SER A 1 89 ? 5.002 17.556 3.726 1.00 35.62 89 SER A N 1
ATOM 746 C CA . SER A 1 89 ? 4.954 17.499 5.194 1.00 35.62 89 SER A CA 1
ATOM 747 C C . SER A 1 89 ? 6.156 16.804 5.837 1.00 35.62 89 SER A C 1
ATOM 749 O O . SER A 1 89 ? 6.251 16.757 7.063 1.00 35.62 89 SER A O 1
ATOM 751 N N . ALA A 1 90 ? 7.076 16.240 5.049 1.00 38.66 90 ALA A N 1
ATOM 752 C CA . ALA A 1 90 ? 8.347 15.775 5.587 1.00 38.66 90 ALA A CA 1
ATOM 753 C C . ALA A 1 90 ? 9.226 17.001 5.909 1.00 38.66 90 ALA A C 1
ATOM 755 O O . ALA A 1 90 ? 9.453 17.824 5.017 1.00 38.66 90 ALA A O 1
ATOM 756 N N . PRO A 1 91 ? 9.725 17.165 7.151 1.00 36.72 91 PRO A N 1
ATOM 757 C CA . PRO A 1 91 ? 10.614 18.273 7.475 1.00 36.72 91 PRO A CA 1
ATOM 758 C C . PRO A 1 91 ? 11.827 18.264 6.537 1.00 36.72 91 PRO A C 1
ATOM 760 O O . PRO A 1 91 ? 12.448 17.220 6.316 1.00 36.72 91 PRO A O 1
ATOM 763 N N . LYS A 1 92 ? 12.157 19.435 5.973 1.00 37.25 92 LYS A N 1
ATOM 764 C CA . LYS A 1 92 ? 13.379 19.634 5.180 1.00 37.25 92 LYS A CA 1
ATOM 765 C C . LYS A 1 92 ? 14.570 19.181 6.027 1.00 37.25 92 LYS A C 1
ATOM 767 O O . LYS A 1 92 ? 14.780 19.708 7.114 1.00 37.25 92 LYS A O 1
ATOM 772 N N . MET A 1 93 ? 15.337 18.206 5.542 1.00 38.28 93 MET A N 1
ATOM 773 C CA . MET A 1 93 ? 16.571 17.810 6.218 1.00 38.28 93 MET A CA 1
ATOM 774 C C . MET A 1 93 ? 17.580 18.955 6.170 1.00 38.28 93 MET A C 1
ATOM 776 O O . MET A 1 93 ? 17.851 19.498 5.101 1.00 38.28 93 MET A O 1
ATOM 780 N N . GLU A 1 94 ? 18.177 19.267 7.318 1.00 39.41 94 GLU A N 1
ATOM 781 C CA . GLU A 1 94 ? 19.267 20.243 7.432 1.00 39.41 94 GLU A CA 1
ATOM 782 C C . GLU A 1 94 ? 20.557 19.764 6.745 1.00 39.41 94 GLU A C 1
ATOM 784 O O . GLU A 1 94 ? 21.424 20.571 6.420 1.00 39.41 94 GLU A O 1
ATOM 789 N N . GLN A 1 95 ? 20.683 18.458 6.477 1.00 38.44 95 GLN A N 1
ATOM 790 C CA . GLN A 1 95 ? 21.852 17.871 5.827 1.00 38.44 95 GLN A CA 1
ATOM 791 C C . GLN A 1 95 ? 21.453 16.955 4.670 1.00 38.44 95 GLN A C 1
ATOM 793 O O . GLN A 1 95 ? 20.743 15.962 4.832 1.00 38.44 95 GLN A O 1
ATOM 798 N N . ASN A 1 96 ? 21.940 17.289 3.479 1.00 40.25 96 ASN A N 1
ATOM 799 C CA . ASN A 1 96 ? 21.789 16.480 2.280 1.00 40.25 96 ASN A CA 1
ATOM 800 C C . ASN A 1 96 ? 22.740 15.272 2.371 1.00 40.25 96 ASN A C 1
ATOM 802 O O . ASN A 1 96 ? 23.898 15.360 1.970 1.00 40.25 96 ASN A O 1
ATOM 806 N N . THR A 1 97 ? 22.279 14.148 2.927 1.00 41.56 97 THR A N 1
ATOM 807 C CA . THR A 1 97 ? 23.132 12.963 3.159 1.00 41.56 97 THR A CA 1
ATOM 808 C C . THR A 1 97 ? 23.638 12.284 1.881 1.00 41.56 97 THR A C 1
ATOM 810 O O . THR A 1 97 ? 24.483 11.400 1.964 1.00 41.56 97 THR A O 1
ATOM 813 N N . ASN A 1 98 ? 23.204 12.738 0.700 1.00 41.66 98 ASN A N 1
ATOM 814 C CA . ASN A 1 98 ? 23.656 12.218 -0.593 1.00 41.66 98 ASN A CA 1
ATOM 815 C C . ASN A 1 98 ? 24.743 13.083 -1.263 1.00 41.66 98 ASN A C 1
ATOM 817 O O . ASN A 1 98 ? 25.205 12.732 -2.343 1.00 41.66 98 ASN A O 1
ATOM 821 N N . ALA A 1 99 ? 25.179 14.190 -0.647 1.00 39.31 99 ALA A N 1
ATOM 822 C CA . ALA A 1 99 ? 26.223 15.046 -1.223 1.00 39.31 99 ALA A CA 1
ATOM 823 C C . ALA A 1 99 ? 27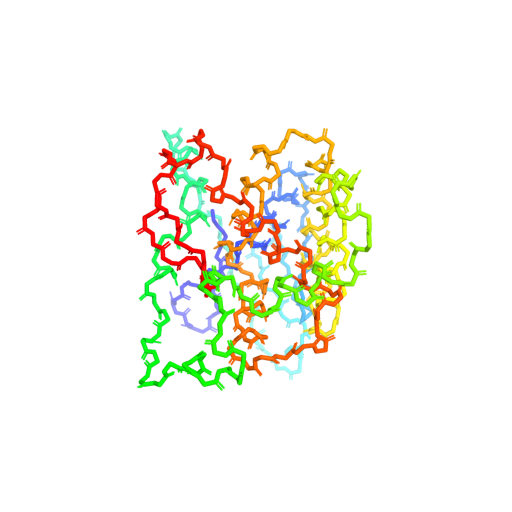.629 14.406 -1.222 1.00 39.31 99 ALA A C 1
ATOM 825 O O . ALA A 1 99 ? 28.518 14.905 -1.902 1.00 39.31 99 ALA A O 1
ATOM 826 N N . ASN A 1 100 ? 27.824 13.299 -0.494 1.00 38.47 100 ASN A N 1
ATOM 827 C CA . ASN A 1 100 ? 29.139 12.693 -0.264 1.00 38.47 100 ASN A CA 1
ATOM 828 C C . ASN A 1 100 ? 29.215 11.218 -0.704 1.00 38.47 100 ASN A C 1
ATOM 830 O O . ASN A 1 100 ? 29.899 10.422 -0.061 1.00 38.47 100 ASN A O 1
ATOM 834 N N . SER A 1 101 ? 28.521 10.824 -1.781 1.00 40.47 101 SER A N 1
ATOM 835 C CA . SER A 1 101 ? 28.843 9.540 -2.420 1.00 40.47 101 SER A CA 1
ATOM 836 C C . SER A 1 101 ? 30.263 9.621 -3.007 1.00 40.47 101 SER A C 1
ATOM 838 O O . SER A 1 101 ? 30.543 10.566 -3.747 1.00 40.47 101 SER A O 1
ATOM 840 N N . PRO A 1 102 ? 31.169 8.662 -2.728 1.00 37.81 102 PRO A N 1
ATOM 841 C CA . PRO A 1 102 ? 32.544 8.673 -3.245 1.00 37.81 102 PRO A CA 1
ATOM 842 C C . PRO A 1 102 ? 32.628 8.554 -4.776 1.00 37.81 102 PRO A C 1
ATOM 844 O O . PRO A 1 102 ? 33.684 8.779 -5.362 1.00 37.81 102 PRO A O 1
ATOM 847 N N . LEU A 1 103 ? 31.521 8.201 -5.435 1.00 41.53 103 LEU A N 1
ATOM 848 C CA . LEU A 1 103 ? 31.391 8.146 -6.888 1.00 41.53 103 LEU A CA 1
ATOM 849 C C . LEU A 1 103 ? 31.064 9.544 -7.431 1.00 41.53 103 LEU A C 1
ATOM 851 O O . LEU A 1 103 ? 29.962 9.812 -7.901 1.00 41.53 103 LEU A O 1
ATOM 855 N N . GLY A 1 104 ? 32.041 10.448 -7.357 1.00 37.00 104 GLY A N 1
ATOM 856 C CA . GLY A 1 104 ? 31.961 11.833 -7.832 1.00 37.00 104 GLY A CA 1
ATOM 857 C C . GLY A 1 104 ? 31.829 12.021 -9.352 1.00 37.00 104 GLY A C 1
ATOM 858 O O . GLY A 1 104 ? 32.333 13.008 -9.876 1.00 37.00 104 GLY A O 1
ATOM 859 N N . ALA A 1 105 ? 31.194 11.109 -10.089 1.00 32.78 105 ALA A N 1
ATOM 860 C CA . ALA A 1 105 ? 31.053 11.225 -11.538 1.00 32.78 105 ALA A CA 1
ATOM 861 C C . ALA A 1 105 ? 29.877 10.400 -12.080 1.00 32.78 105 ALA A C 1
ATOM 863 O O . ALA A 1 105 ? 30.069 9.407 -12.769 1.00 32.78 105 ALA A O 1
ATOM 864 N N . ALA A 1 106 ? 28.657 10.825 -11.766 1.00 33.00 106 ALA A N 1
ATOM 865 C CA . ALA A 1 106 ? 27.546 10.893 -12.713 1.00 33.00 106 ALA A CA 1
ATOM 866 C C . ALA A 1 106 ? 26.349 11.505 -11.985 1.00 33.00 106 ALA A C 1
ATOM 868 O O . ALA A 1 106 ? 25.982 11.066 -10.899 1.00 33.00 106 ALA A O 1
ATOM 869 N N . ASN A 1 107 ? 25.728 12.502 -12.605 1.00 35.12 107 ASN A N 1
ATOM 870 C CA . ASN A 1 107 ? 24.447 13.083 -12.212 1.00 35.12 107 ASN A CA 1
ATOM 871 C C . ASN A 1 107 ? 23.298 12.067 -12.376 1.00 35.12 107 ASN A C 1
ATOM 873 O O . ASN A 1 107 ? 22.314 12.340 -13.062 1.00 35.12 107 ASN A O 1
ATOM 877 N N . TRP A 1 108 ? 23.411 10.874 -11.793 1.00 36.88 108 TRP A N 1
ATOM 878 C CA . TRP A 1 108 ? 22.266 9.997 -11.636 1.00 36.88 108 TRP A CA 1
ATOM 879 C C . TRP A 1 108 ? 21.382 10.617 -10.561 1.00 36.88 108 TRP A C 1
ATOM 881 O O . TRP A 1 108 ? 21.600 10.444 -9.365 1.00 36.88 108 TRP A O 1
ATOM 891 N N . ASN A 1 109 ? 20.367 11.350 -11.016 1.00 45.62 109 ASN A N 1
ATOM 892 C CA . ASN A 1 109 ? 19.208 11.781 -10.237 1.00 45.62 109 ASN A CA 1
ATOM 893 C C . ASN A 1 109 ? 18.355 10.565 -9.814 1.00 45.62 109 ASN A C 1
ATOM 895 O O . ASN A 1 109 ? 17.141 10.572 -9.976 1.00 45.62 109 ASN A O 1
ATOM 899 N N . GLY A 1 110 ? 18.976 9.491 -9.330 1.00 51.22 110 GLY A N 1
ATOM 900 C CA . GLY A 1 110 ? 18.333 8.251 -8.921 1.00 51.22 110 GLY A CA 1
ATOM 901 C C . GLY A 1 110 ? 18.708 7.919 -7.484 1.00 51.22 110 GLY A C 1
ATOM 902 O O . GLY A 1 110 ? 19.827 8.168 -7.038 1.00 51.22 110 GLY A O 1
ATOM 903 N N . SER A 1 111 ? 17.766 7.351 -6.738 1.00 64.62 111 SER A N 1
ATOM 904 C CA . SER A 1 111 ? 18.062 6.850 -5.403 1.00 64.62 111 SER A CA 1
ATOM 905 C C . SER A 1 111 ? 19.068 5.706 -5.511 1.00 64.62 111 SER A C 1
ATOM 907 O O . SER A 1 111 ? 18.891 4.831 -6.360 1.00 64.62 111 SER A O 1
ATOM 909 N N . GLN A 1 112 ? 20.074 5.664 -4.624 1.00 71.81 112 GLN A N 1
ATOM 910 C CA . GLN A 1 112 ? 21.000 4.526 -4.504 1.00 71.81 112 GLN A CA 1
ATOM 911 C C . GLN A 1 112 ? 20.232 3.198 -4.464 1.00 71.81 112 GLN A C 1
ATOM 913 O O . GLN A 1 112 ? 20.632 2.218 -5.074 1.00 71.81 112 GLN A O 1
ATOM 918 N N . PHE A 1 113 ? 19.064 3.195 -3.831 1.00 75.88 113 PHE A N 1
ATOM 919 C CA . PHE A 1 113 ? 18.194 2.035 -3.729 1.00 75.88 113 PHE A CA 1
ATOM 920 C C . PHE A 1 113 ? 17.687 1.508 -5.080 1.00 75.88 113 PHE A C 1
ATOM 922 O O . PHE A 1 113 ? 17.587 0.299 -5.269 1.00 75.88 113 PHE A O 1
ATOM 929 N N . VAL A 1 114 ? 17.378 2.409 -6.022 1.00 80.44 114 VAL A N 1
ATOM 930 C CA . VAL A 1 114 ? 16.957 2.047 -7.384 1.00 80.44 114 VAL A CA 1
ATOM 931 C C . VAL A 1 114 ? 18.142 1.450 -8.129 1.00 80.44 114 VAL A C 1
ATOM 933 O O . VAL A 1 114 ? 18.024 0.355 -8.666 1.00 80.44 114 VAL A O 1
ATOM 936 N N . PHE A 1 115 ? 19.293 2.125 -8.092 1.00 80.81 115 PHE A N 1
ATOM 937 C CA . PHE A 1 115 ? 20.506 1.657 -8.760 1.00 80.81 115 PHE A CA 1
ATOM 938 C C . PHE A 1 115 ? 20.937 0.265 -8.272 1.00 80.81 115 PHE A C 1
ATOM 940 O O . PHE A 1 115 ? 21.144 -0.639 -9.078 1.00 80.81 115 PHE A O 1
ATOM 947 N N . GLU A 1 116 ? 21.011 0.056 -6.957 1.00 84.44 116 GLU A N 1
ATOM 948 C CA . GLU A 1 116 ? 21.435 -1.223 -6.372 1.00 84.44 116 GLU A CA 1
ATOM 949 C C . GLU A 1 116 ? 20.461 -2.363 -6.711 1.00 84.44 116 GLU A C 1
ATOM 951 O O . GLU A 1 116 ? 20.884 -3.487 -6.989 1.00 84.44 116 GLU A O 1
ATOM 956 N N . TRP A 1 117 ? 19.151 -2.089 -6.748 1.00 89.44 117 TRP A N 1
ATOM 957 C CA . TRP A 1 117 ? 18.171 -3.085 -7.184 1.00 89.44 117 TRP A CA 1
ATOM 958 C C . TRP A 1 117 ? 18.303 -3.411 -8.680 1.00 89.44 117 TRP A C 1
ATOM 960 O O . TRP A 1 117 ? 18.267 -4.584 -9.055 1.00 89.44 117 TRP A O 1
ATOM 970 N N . GLN A 1 118 ? 18.523 -2.402 -9.534 1.00 87.69 118 GLN A N 1
ATOM 971 C CA . GLN A 1 118 ? 18.768 -2.608 -10.967 1.00 87.69 118 GLN A CA 1
ATOM 972 C C . GLN A 1 118 ? 19.999 -3.491 -11.200 1.00 87.69 118 GLN A C 1
ATOM 974 O O . GLN A 1 118 ? 19.935 -4.428 -11.992 1.00 87.69 118 GLN A O 1
ATOM 979 N N . MET A 1 119 ? 21.089 -3.251 -10.466 1.00 87.69 119 MET A N 1
ATOM 980 C CA . MET A 1 119 ? 22.314 -4.054 -10.551 1.00 87.69 119 MET A CA 1
ATOM 981 C C . MET A 1 119 ? 22.103 -5.521 -10.144 1.00 87.69 119 MET A C 1
ATOM 983 O O . MET A 1 119 ? 22.794 -6.405 -10.649 1.00 87.69 119 MET A O 1
ATOM 987 N N . LYS A 1 120 ? 21.133 -5.803 -9.265 1.00 87.75 120 LYS A N 1
ATOM 988 C CA . LYS A 1 120 ? 20.729 -7.168 -8.891 1.00 87.75 120 LYS A CA 1
ATOM 989 C C . LYS A 1 120 ? 19.805 -7.846 -9.908 1.00 87.75 120 LYS A C 1
ATOM 991 O O . LYS A 1 120 ? 19.591 -9.053 -9.808 1.00 87.75 120 LYS A O 1
ATOM 996 N N . CYS A 1 121 ? 19.263 -7.104 -10.873 1.00 86.88 121 CYS A N 1
ATOM 997 C CA . CYS A 1 121 ? 18.317 -7.597 -11.871 1.00 86.88 121 CYS A CA 1
ATOM 998 C C . CYS A 1 121 ? 18.990 -7.721 -13.251 1.00 86.88 121 CYS A C 1
ATOM 1000 O O . CYS A 1 121 ? 18.824 -6.841 -14.095 1.00 86.88 121 CYS A O 1
ATOM 1002 N N . PRO A 1 122 ? 19.711 -8.824 -13.539 1.00 81.06 122 PRO A N 1
ATOM 1003 C CA . PRO A 1 122 ? 20.519 -8.958 -14.758 1.00 81.06 122 PRO A CA 1
ATOM 1004 C C . PRO A 1 122 ? 19.706 -8.894 -16.060 1.00 81.06 122 PRO A C 1
ATOM 1006 O O . PRO A 1 122 ? 20.249 -8.540 -17.099 1.00 81.06 122 PRO A O 1
ATOM 1009 N N . ASN A 1 123 ? 18.409 -9.207 -16.007 1.00 86.69 123 ASN A N 1
ATOM 1010 C CA . ASN A 1 123 ? 17.515 -9.239 -17.169 1.00 86.69 123 ASN A CA 1
ATOM 1011 C C . ASN A 1 123 ? 16.495 -8.090 -17.171 1.00 86.69 123 ASN A C 1
ATOM 1013 O O . ASN A 1 123 ? 15.450 -8.213 -17.812 1.00 86.69 123 ASN A O 1
ATOM 1017 N N . LEU A 1 124 ? 16.763 -7.001 -16.439 1.00 86.94 124 LEU A N 1
ATOM 1018 C CA . LEU A 1 124 ? 15.804 -5.914 -16.222 1.00 86.94 124 LEU A CA 1
ATOM 1019 C C . LEU A 1 124 ? 15.208 -5.358 -17.524 1.00 86.94 124 LEU A C 1
ATOM 1021 O O . LEU A 1 124 ? 14.004 -5.151 -17.585 1.00 86.94 124 LEU A O 1
ATOM 1025 N N . GLU A 1 125 ? 16.019 -5.175 -18.571 1.00 83.81 125 GLU A N 1
ATOM 1026 C CA . GLU A 1 125 ? 15.566 -4.631 -19.866 1.00 83.81 125 GLU A CA 1
ATOM 1027 C C . GLU A 1 125 ? 14.507 -5.500 -20.559 1.00 83.81 125 GLU A C 1
ATOM 1029 O O . GLU A 1 125 ? 13.690 -5.002 -21.328 1.00 83.81 125 GLU A O 1
ATOM 1034 N N . SER A 1 126 ? 14.515 -6.804 -20.283 1.00 88.00 126 SER A N 1
ATOM 1035 C CA . SER A 1 126 ? 13.570 -7.772 -20.849 1.00 88.00 126 SER A CA 1
ATOM 1036 C C . SER A 1 126 ? 12.424 -8.128 -19.901 1.00 88.00 126 SER A C 1
ATOM 1038 O O . SER A 1 126 ? 11.527 -8.878 -20.283 1.00 88.00 126 SER A O 1
ATOM 1040 N N . LEU A 1 127 ? 12.457 -7.627 -18.663 1.00 91.25 127 LEU A N 1
ATOM 1041 C CA . LEU A 1 127 ? 11.503 -7.988 -17.626 1.00 91.25 127 LEU A CA 1
ATOM 1042 C C . LEU A 1 127 ? 10.224 -7.146 -17.775 1.00 91.25 127 LEU A C 1
ATOM 1044 O O . LEU A 1 127 ? 10.287 -5.921 -17.664 1.00 91.25 127 LEU A O 1
ATOM 1048 N N . PRO A 1 128 ? 9.047 -7.762 -17.985 1.00 94.19 128 PRO A N 1
ATOM 1049 C CA . PRO A 1 128 ? 7.794 -7.021 -18.060 1.00 94.19 128 PRO A CA 1
ATOM 1050 C C . PRO A 1 128 ? 7.520 -6.233 -16.774 1.00 94.19 128 PRO A C 1
ATOM 1052 O O . PRO A 1 128 ? 7.674 -6.759 -15.671 1.00 94.19 128 PRO A O 1
ATOM 1055 N N . TYR A 1 129 ? 7.009 -5.004 -16.889 1.00 93.62 129 TYR A N 1
ATOM 1056 C CA . TYR A 1 129 ? 6.628 -4.197 -15.719 1.00 9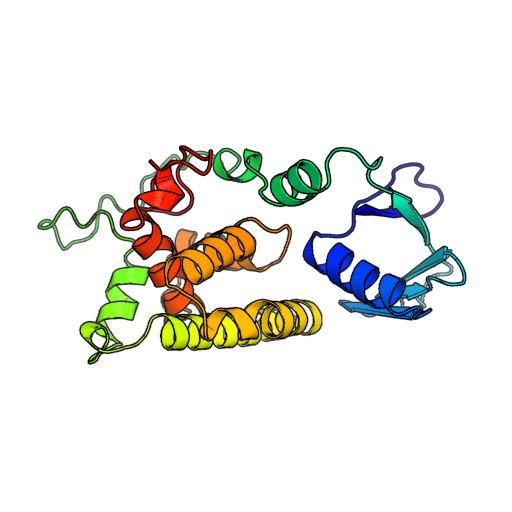3.62 129 TYR A CA 1
ATOM 1057 C C . TYR A 1 129 ? 5.611 -4.894 -14.808 1.00 93.62 129 TYR A C 1
ATOM 1059 O O . TYR A 1 129 ? 5.652 -4.718 -13.593 1.00 93.62 129 TYR A O 1
ATOM 1067 N N . GLY A 1 130 ? 4.742 -5.738 -15.371 1.00 96.19 130 GLY A N 1
ATOM 1068 C CA . GLY A 1 130 ? 3.840 -6.592 -14.600 1.00 96.19 130 GLY A CA 1
ATOM 1069 C C . GLY A 1 130 ? 4.571 -7.551 -13.655 1.00 96.19 130 GLY A C 1
ATOM 1070 O O . GLY A 1 130 ? 4.131 -7.771 -12.527 1.00 96.19 130 GLY A O 1
ATOM 1071 N N . ASP A 1 131 ? 5.727 -8.073 -14.064 1.00 96.75 131 ASP A N 1
ATOM 1072 C CA . ASP A 1 131 ? 6.558 -8.963 -13.246 1.00 96.75 131 ASP A CA 1
ATOM 1073 C C . ASP A 1 131 ? 7.262 -8.188 -12.137 1.00 96.75 131 ASP A C 1
ATOM 1075 O O . ASP A 1 131 ? 7.321 -8.654 -11.000 1.00 96.75 131 ASP A O 1
ATOM 1079 N N . ILE A 1 132 ? 7.716 -6.971 -12.439 1.00 96.06 132 ILE A N 1
ATOM 1080 C CA . ILE A 1 132 ? 8.281 -6.055 -11.444 1.00 96.06 132 ILE A CA 1
ATOM 1081 C C . ILE A 1 132 ? 7.213 -5.667 -10.414 1.00 96.06 132 ILE A C 1
ATOM 1083 O O . ILE A 1 132 ? 7.477 -5.681 -9.213 1.00 96.06 132 ILE A O 1
ATOM 1087 N N . MET A 1 133 ? 5.980 -5.395 -10.853 1.00 96.81 133 MET A N 1
ATOM 1088 C CA . MET A 1 133 ? 4.854 -5.104 -9.963 1.00 96.81 133 MET A CA 1
ATOM 1089 C C . MET A 1 133 ? 4.517 -6.305 -9.074 1.00 96.81 133 MET A C 1
ATOM 1091 O O . MET A 1 133 ? 4.274 -6.136 -7.882 1.00 96.81 133 MET A O 1
ATOM 1095 N N . ARG A 1 134 ? 4.577 -7.535 -9.601 1.00 97.56 134 ARG A N 1
ATOM 1096 C CA . ARG A 1 134 ? 4.433 -8.748 -8.778 1.00 97.56 134 ARG A CA 1
ATOM 1097 C C . ARG 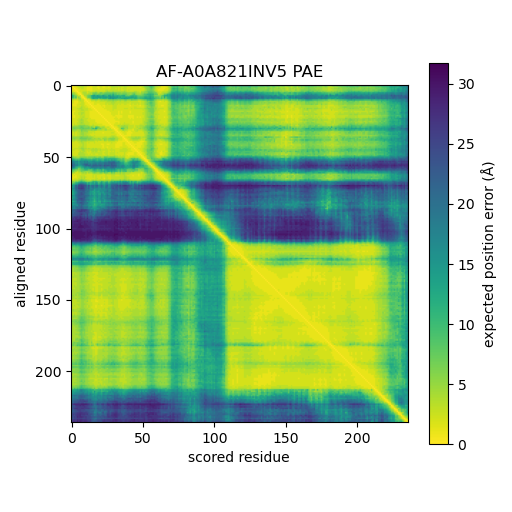A 1 134 ? 5.513 -8.845 -7.702 1.00 97.56 134 ARG A C 1
ATOM 1099 O O . ARG A 1 134 ? 5.182 -9.136 -6.555 1.00 97.56 134 ARG A O 1
ATOM 1106 N N . GLN A 1 135 ? 6.771 -8.562 -8.043 1.00 96.50 135 GLN A N 1
ATOM 1107 C CA . GLN A 1 135 ? 7.861 -8.521 -7.061 1.00 96.50 135 GLN A CA 1
ATOM 1108 C C . GLN A 1 135 ? 7.632 -7.429 -6.007 1.00 96.50 135 GLN A C 1
ATOM 1110 O O . GLN A 1 135 ? 7.824 -7.680 -4.821 1.00 96.50 135 GLN A O 1
ATOM 1115 N N . ALA A 1 136 ? 7.153 -6.250 -6.414 1.00 96.88 136 ALA A N 1
ATOM 1116 C CA . ALA A 1 136 ? 6.814 -5.163 -5.497 1.00 96.88 136 ALA A CA 1
ATOM 1117 C C . ALA A 1 136 ? 5.710 -5.567 -4.507 1.00 96.88 136 ALA A C 1
ATOM 1119 O O . ALA A 1 136 ? 5.839 -5.323 -3.309 1.00 96.88 136 ALA A O 1
ATOM 1120 N N . LEU A 1 137 ? 4.641 -6.212 -4.983 1.00 98.06 137 LEU A N 1
ATOM 1121 C CA . LEU A 1 137 ? 3.546 -6.684 -4.130 1.00 98.06 137 LEU A CA 1
ATOM 1122 C C . LEU A 1 137 ? 4.004 -7.771 -3.152 1.00 98.06 137 LEU A C 1
ATOM 1124 O O . LEU A 1 137 ? 3.617 -7.743 -1.985 1.00 98.06 137 LEU A O 1
ATOM 1128 N N . GLU A 1 138 ? 4.855 -8.696 -3.595 1.00 98.00 138 GLU A N 1
ATOM 1129 C CA . GLU A 1 138 ? 5.435 -9.715 -2.716 1.00 98.00 138 GLU A CA 1
ATOM 1130 C C . GLU A 1 138 ? 6.331 -9.091 -1.639 1.00 98.00 138 GLU A C 1
ATOM 1132 O O . GLU A 1 138 ? 6.231 -9.437 -0.462 1.00 98.00 138 GLU A O 1
ATOM 1137 N N . GLY A 1 139 ? 7.145 -8.109 -2.018 1.00 97.69 139 GLY A N 1
ATOM 1138 C CA . GLY A 1 139 ? 7.948 -7.339 -1.081 1.00 97.69 139 GLY A CA 1
ATOM 1139 C C . GLY A 1 139 ? 7.103 -6.582 -0.056 1.00 97.69 139 GLY A C 1
ATOM 1140 O O . GLY A 1 139 ? 7.372 -6.671 1.138 1.00 97.69 139 GLY A O 1
ATOM 1141 N N . ILE A 1 140 ? 6.022 -5.918 -0.483 1.00 97.56 140 ILE A N 1
ATOM 1142 C CA . ILE A 1 140 ? 5.060 -5.267 0.427 1.00 97.56 140 ILE A CA 1
ATOM 1143 C C . ILE A 1 140 ? 4.441 -6.284 1.394 1.00 97.56 140 ILE A C 1
ATOM 1145 O O . ILE A 1 140 ? 4.290 -5.984 2.581 1.00 97.56 140 ILE A O 1
ATOM 1149 N N . ARG A 1 141 ? 4.100 -7.486 0.914 1.00 97.81 141 ARG A N 1
ATOM 1150 C CA . ARG A 1 141 ? 3.574 -8.570 1.754 1.00 97.81 141 ARG A CA 1
ATOM 1151 C C . ARG A 1 141 ? 4.561 -8.968 2.845 1.00 97.81 141 ARG A C 1
ATOM 1153 O O . ARG A 1 141 ? 4.171 -9.077 4.007 1.00 97.81 141 ARG A O 1
ATOM 1160 N N . GLN A 1 142 ? 5.823 -9.165 2.474 1.00 97.88 142 GLN A N 1
ATOM 1161 C CA . GLN A 1 142 ? 6.893 -9.513 3.404 1.00 97.88 142 GLN A CA 1
ATOM 1162 C C . GLN A 1 142 ? 7.111 -8.410 4.447 1.00 97.88 142 GLN A C 1
ATOM 1164 O O . GLN A 1 142 ? 7.110 -8.680 5.646 1.00 97.88 142 GLN A O 1
ATOM 1169 N N . GLU A 1 143 ? 7.212 -7.160 4.004 1.00 97.06 143 GLU A N 1
ATOM 1170 C CA . GLU A 1 143 ? 7.391 -5.998 4.879 1.00 97.06 143 GLU A CA 1
ATOM 1171 C C . GLU A 1 143 ? 6.223 -5.824 5.853 1.00 97.06 143 GLU A C 1
ATOM 1173 O O . GLU A 1 143 ? 6.430 -5.553 7.034 1.00 97.06 143 GLU A O 1
ATOM 1178 N N . GLY A 1 144 ? 4.992 -6.036 5.381 1.00 95.94 144 GLY A N 1
ATOM 1179 C CA . GLY A 1 144 ? 3.803 -6.024 6.223 1.00 95.94 144 GLY A CA 1
ATOM 1180 C C . GLY A 1 144 ? 3.834 -7.0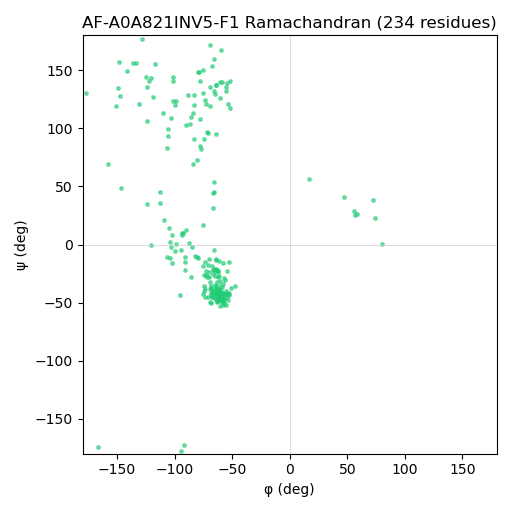98 7.304 1.00 95.94 144 GLY A C 1
ATOM 1181 O O . GLY A 1 144 ? 3.527 -6.809 8.458 1.00 95.94 144 GLY A O 1
ATOM 1182 N N . ARG A 1 145 ? 4.266 -8.319 6.971 1.00 95.62 145 ARG A N 1
ATOM 1183 C CA . ARG A 1 145 ? 4.441 -9.400 7.955 1.00 95.62 145 ARG A CA 1
ATOM 1184 C C . ARG A 1 145 ? 5.475 -9.056 9.021 1.00 95.62 145 ARG A C 1
ATOM 1186 O O . ARG A 1 145 ? 5.211 -9.267 10.200 1.00 95.62 145 ARG A O 1
ATOM 1193 N N . GLU A 1 146 ? 6.617 -8.497 8.626 1.00 94.88 146 GLU A N 1
ATOM 1194 C CA . GLU A 1 146 ? 7.702 -8.135 9.552 1.00 94.88 146 GLU A CA 1
ATOM 1195 C C . GLU A 1 146 ? 7.277 -7.110 10.610 1.00 94.88 146 GLU A C 1
ATOM 1197 O O . GLU A 1 146 ? 7.775 -7.143 11.734 1.00 94.88 146 GLU A O 1
ATOM 1202 N N . ILE A 1 147 ? 6.338 -6.223 10.273 1.00 93.50 147 ILE A N 1
ATOM 1203 C CA . ILE A 1 147 ? 5.840 -5.176 11.177 1.00 93.50 147 ILE A CA 1
ATOM 1204 C C . ILE A 1 147 ? 4.473 -5.499 11.800 1.00 93.50 147 ILE A C 1
ATOM 1206 O O . ILE A 1 147 ? 3.886 -4.628 12.441 1.00 93.50 147 ILE A O 1
ATOM 1210 N N . GLY A 1 148 ? 3.954 -6.717 11.608 1.00 93.25 148 GLY A N 1
ATOM 1211 C CA . GLY A 1 148 ? 2.674 -7.157 12.177 1.00 93.25 148 GLY A CA 1
ATOM 1212 C C . GLY A 1 148 ? 1.421 -6.578 11.503 1.00 93.25 148 GLY A C 1
ATOM 1213 O O . GLY A 1 148 ? 0.366 -6.537 12.124 1.00 93.25 148 GLY A O 1
ATOM 1214 N N . LEU A 1 149 ? 1.521 -6.133 10.248 1.00 94.38 149 LEU A N 1
ATOM 1215 C CA . LEU A 1 149 ? 0.423 -5.594 9.431 1.00 94.38 149 LEU A CA 1
ATOM 1216 C C . LEU A 1 149 ? 0.082 -6.525 8.248 1.00 94.38 149 LEU A C 1
ATOM 1218 O O . LEU A 1 149 ? -0.056 -6.087 7.101 1.00 94.38 149 LEU A O 1
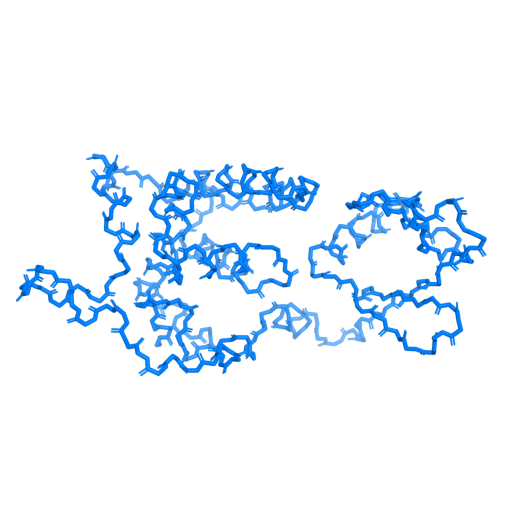ATOM 1222 N N . GLU A 1 150 ? -0.005 -7.831 8.514 1.00 94.75 150 GLU A N 1
ATOM 1223 C CA . GLU A 1 150 ? -0.195 -8.874 7.499 1.00 94.75 150 GLU A CA 1
ATOM 1224 C C . GLU A 1 150 ? -1.529 -8.771 6.739 1.00 94.75 150 GLU A C 1
ATOM 1226 O O . GLU A 1 150 ? -1.542 -8.909 5.519 1.00 94.75 150 GLU A O 1
ATOM 1231 N N . LYS A 1 151 ? -2.649 -8.496 7.409 1.00 92.38 151 LYS A N 1
ATOM 1232 C CA . LYS A 1 151 ? -3.971 -8.310 6.789 1.00 92.38 151 LYS A CA 1
ATOM 1233 C C . LYS A 1 151 ? -4.006 -7.077 5.897 1.00 92.38 151 LYS A C 1
ATOM 1235 O O . LYS A 1 151 ? -4.579 -7.137 4.811 1.00 92.38 151 LYS A O 1
ATOM 1240 N N . GLN A 1 152 ? -3.389 -5.970 6.323 1.00 93.69 152 GLN A N 1
ATOM 1241 C CA . GLN A 1 152 ? -3.271 -4.780 5.469 1.00 93.69 152 GLN A CA 1
ATOM 1242 C C . GLN A 1 152 ? -2.439 -5.083 4.220 1.00 93.69 152 GLN A C 1
ATOM 1244 O O . GLN A 1 152 ? -2.815 -4.703 3.111 1.00 93.69 152 GLN A O 1
ATOM 1249 N N . ALA A 1 153 ? -1.324 -5.793 4.392 1.00 95.88 153 ALA A N 1
ATOM 1250 C CA . ALA A 1 153 ? -0.451 -6.167 3.291 1.00 95.88 153 ALA A CA 1
ATOM 1251 C C . ALA A 1 153 ? -1.120 -7.167 2.338 1.00 95.88 153 ALA A C 1
ATOM 1253 O O . ALA A 1 153 ? -1.015 -7.018 1.124 1.00 95.88 153 ALA A O 1
ATOM 1254 N N . GLN A 1 154 ? -1.872 -8.132 2.867 1.00 95.19 154 GLN A N 1
ATOM 1255 C CA . GLN A 1 154 ? -2.643 -9.071 2.061 1.00 95.19 154 GLN A CA 1
ATOM 1256 C C . GLN A 1 154 ? -3.749 -8.358 1.278 1.00 95.19 154 GLN A C 1
ATOM 1258 O O . GLN A 1 154 ? -3.897 -8.621 0.089 1.00 95.19 154 GLN A O 1
ATOM 1263 N N . TRP A 1 155 ? -4.461 -7.403 1.890 1.00 94.06 155 TRP A N 1
ATOM 1264 C CA . TRP A 1 155 ? -5.441 -6.587 1.167 1.00 94.06 155 TRP A CA 1
ATOM 1265 C C . TRP A 1 155 ? -4.786 -5.813 0.017 1.00 94.06 155 TRP A C 1
ATOM 1267 O O . TRP A 1 155 ? -5.322 -5.802 -1.088 1.00 94.06 155 TRP A O 1
ATOM 1277 N N . ILE A 1 156 ? -3.605 -5.218 0.240 1.00 94.75 156 ILE A N 1
ATOM 1278 C CA . ILE A 1 156 ? -2.838 -4.556 -0.826 1.00 94.75 156 ILE A CA 1
ATOM 1279 C C . ILE A 1 156 ? -2.541 -5.540 -1.965 1.00 94.75 156 ILE A C 1
ATOM 1281 O O . ILE A 1 156 ? -2.802 -5.227 -3.125 1.00 94.75 156 ILE A O 1
ATOM 1285 N N . VAL A 1 157 ? -2.015 -6.724 -1.650 1.00 96.56 157 VAL A N 1
ATOM 1286 C CA . VAL A 1 157 ? -1.704 -7.743 -2.659 1.00 96.56 157 VAL A CA 1
ATOM 1287 C C . VAL A 1 157 ? -2.957 -8.108 -3.445 1.00 96.56 157 VAL A C 1
ATOM 1289 O O . VAL A 1 157 ? -2.944 -8.012 -4.667 1.00 96.56 157 VAL A O 1
ATOM 1292 N N . ASP A 1 158 ? -4.049 -8.458 -2.772 1.00 94.12 158 ASP A N 1
ATOM 1293 C CA . ASP A 1 158 ? -5.286 -8.892 -3.425 1.00 94.12 158 ASP A CA 1
ATOM 1294 C C . ASP A 1 158 ? -5.885 -7.792 -4.312 1.00 94.12 158 ASP A C 1
ATOM 1296 O O . ASP A 1 158 ? -6.354 -8.068 -5.418 1.00 94.12 158 ASP A O 1
ATOM 1300 N N . HIS A 1 159 ? -5.833 -6.538 -3.854 1.00 91.06 159 HIS A N 1
ATOM 1301 C CA . HIS A 1 159 ? -6.408 -5.399 -4.563 1.00 91.06 159 HIS A CA 1
ATOM 1302 C C . HIS A 1 159 ? -5.585 -4.980 -5.788 1.00 91.06 159 HIS A C 1
ATOM 1304 O O . HIS A 1 159 ? -6.152 -4.577 -6.802 1.00 91.06 159 HIS A O 1
ATOM 1310 N N . PHE A 1 160 ? -4.255 -5.082 -5.721 1.00 94.62 160 PHE A N 1
ATOM 1311 C CA . PHE A 1 160 ? -3.357 -4.594 -6.773 1.00 94.62 160 PHE A CA 1
ATOM 1312 C C . PHE A 1 160 ? -2.762 -5.699 -7.658 1.00 94.62 160 PHE A C 1
ATOM 1314 O O . PHE A 1 160 ? -2.233 -5.398 -8.727 1.00 94.62 160 PHE A O 1
ATOM 1321 N N . MET A 1 161 ? -2.886 -6.978 -7.287 1.00 96.69 161 MET A N 1
ATOM 1322 C CA . MET A 1 161 ? -2.445 -8.108 -8.117 1.00 96.69 161 MET A CA 1
ATOM 1323 C C . MET A 1 161 ? -3.067 -8.109 -9.525 1.00 96.69 161 MET A C 1
ATOM 1325 O O . MET A 1 161 ? -2.332 -8.390 -10.475 1.00 96.69 161 MET A O 1
ATOM 1329 N N . PRO A 1 162 ? -4.359 -7.778 -9.736 1.00 95.88 162 PRO A N 1
ATOM 1330 C CA . PRO A 1 162 ? -4.929 -7.711 -11.085 1.00 95.88 162 PRO A CA 1
ATOM 1331 C C . PRO A 1 162 ? -4.207 -6.721 -12.012 1.00 95.88 162 PRO A C 1
ATOM 1333 O O . PRO A 1 162 ? -4.028 -7.027 -13.192 1.00 95.88 162 PRO A O 1
ATOM 1336 N N . VAL A 1 163 ? -3.696 -5.610 -11.463 1.00 93.81 163 VAL A N 1
ATOM 1337 C CA . VAL A 1 163 ? -3.002 -4.546 -12.214 1.00 93.81 163 VAL A CA 1
ATOM 1338 C C . VAL A 1 163 ? -1.705 -5.044 -12.861 1.00 93.81 163 VAL A C 1
ATOM 1340 O O . VAL A 1 163 ? -1.243 -4.496 -13.854 1.00 93.81 163 VAL A O 1
ATOM 1343 N N . THR A 1 164 ? -1.136 -6.148 -12.371 1.00 96.38 164 THR A N 1
ATOM 1344 C CA . THR A 1 164 ? 0.075 -6.766 -12.947 1.00 96.38 164 THR A CA 1
ATOM 1345 C C . THR A 1 164 ? -0.107 -7.241 -14.393 1.00 96.38 164 THR A C 1
ATOM 1347 O O . THR A 1 164 ? 0.876 -7.536 -15.067 1.00 96.38 164 THR A O 1
ATOM 1350 N N . LYS A 1 165 ? -1.353 -7.329 -14.874 1.00 96.00 165 LYS A N 1
ATOM 1351 C CA . LYS A 1 165 ? -1.707 -7.711 -16.248 1.00 96.00 165 LYS A CA 1
ATOM 1352 C C . LYS A 1 165 ? -2.121 -6.520 -17.117 1.00 96.00 165 LYS A C 1
ATOM 1354 O O . LYS A 1 165 ? -2.536 -6.727 -18.255 1.00 96.00 165 LYS A O 1
ATOM 1359 N N . GLU A 1 166 ? -2.079 -5.308 -16.575 1.00 93.25 166 GLU A N 1
ATOM 1360 C CA . GLU A 1 166 ? -2.538 -4.096 -17.249 1.00 93.25 166 GLU A CA 1
ATOM 1361 C C . GLU A 1 166 ? -1.393 -3.361 -17.967 1.00 93.25 166 GLU A C 1
ATOM 1363 O O . GLU A 1 166 ? -0.256 -3.834 -18.020 1.00 93.25 166 GLU A O 1
ATOM 1368 N N . SER A 1 167 ? -1.711 -2.213 -18.573 1.00 90.50 167 SER A N 1
ATOM 1369 C CA . SER A 1 167 ? -0.730 -1.355 -19.237 1.00 90.50 167 SER A CA 1
ATOM 1370 C C . SER A 1 167 ? 0.270 -0.760 -18.239 1.00 90.50 167 SER A C 1
ATOM 1372 O O . SER A 1 167 ? 0.004 -0.647 -17.040 1.00 90.50 167 SER A O 1
ATOM 1374 N N . PHE A 1 168 ? 1.419 -0.322 -18.756 1.00 87.56 168 PHE A N 1
ATOM 1375 C CA . PHE A 1 168 ? 2.424 0.403 -17.978 1.00 87.56 168 PHE A CA 1
ATOM 1376 C C . PHE A 1 168 ? 1.827 1.611 -17.238 1.00 87.56 168 PHE A C 1
ATOM 1378 O O . PHE A 1 168 ? 2.074 1.783 -16.048 1.00 87.56 168 PHE A O 1
ATOM 1385 N N . GLU A 1 169 ? 0.967 2.384 -17.904 1.00 82.25 169 GLU A N 1
ATOM 1386 C CA . GLU A 1 169 ? 0.274 3.533 -17.312 1.00 82.25 169 GLU A CA 1
ATOM 1387 C C . GLU A 1 169 ? -0.547 3.145 -16.074 1.00 82.25 169 GLU A C 1
ATOM 1389 O O . GLU A 1 169 ? -0.434 3.784 -15.026 1.00 82.25 169 GLU A O 1
ATOM 1394 N N . ASN A 1 170 ? -1.329 2.065 -16.157 1.00 84.81 170 ASN A N 1
ATOM 1395 C CA . ASN A 1 170 ? -2.150 1.605 -15.037 1.00 84.81 170 ASN A CA 1
ATOM 1396 C C . ASN A 1 170 ? -1.293 1.069 -13.883 1.00 84.81 170 ASN A C 1
ATOM 1398 O O . ASN A 1 170 ? -1.610 1.313 -12.715 1.00 84.81 170 ASN A O 1
ATOM 1402 N N . ILE A 1 171 ? -0.173 0.404 -14.190 1.00 89.25 171 ILE A N 1
ATOM 1403 C CA . ILE A 1 171 ? 0.816 -0.014 -13.188 1.00 89.25 171 ILE A CA 1
ATOM 1404 C C . ILE A 1 171 ? 1.401 1.212 -12.475 1.00 89.25 171 ILE A C 1
ATOM 1406 O O . ILE A 1 171 ? 1.418 1.259 -11.245 1.00 89.25 171 ILE A O 1
ATOM 1410 N N . CYS A 1 172 ? 1.813 2.240 -13.216 1.00 81.94 172 CYS A N 1
ATOM 1411 C CA . CYS A 1 172 ? 2.335 3.482 -12.648 1.00 81.94 172 CYS A CA 1
ATOM 1412 C C . CYS A 1 172 ? 1.309 4.189 -11.749 1.00 81.94 172 CYS A C 1
ATOM 1414 O O . CYS A 1 172 ? 1.634 4.579 -10.623 1.00 81.94 172 CYS A O 1
ATOM 1416 N N . GLN A 1 173 ? 0.054 4.304 -12.195 1.00 78.19 173 GLN A N 1
ATOM 1417 C CA . GLN A 1 173 ? -1.025 4.866 -11.376 1.00 78.19 173 GLN A CA 1
ATOM 1418 C C . GLN A 1 173 ? -1.253 4.059 -10.093 1.00 78.19 173 GLN A C 1
ATOM 1420 O O . GLN A 1 173 ? -1.456 4.638 -9.022 1.00 78.19 173 GLN A O 1
ATOM 1425 N N . ALA A 1 174 ? -1.199 2.728 -10.174 1.00 86.44 174 ALA A N 1
ATOM 1426 C CA . ALA A 1 174 ? -1.294 1.858 -9.012 1.00 86.44 174 ALA A CA 1
ATOM 1427 C C . ALA A 1 174 ? -0.143 2.078 -8.024 1.00 86.44 174 ALA A C 1
ATOM 1429 O O . ALA A 1 174 ? -0.399 2.206 -6.827 1.00 86.44 174 ALA A O 1
ATOM 1430 N N . CYS A 1 175 ? 1.100 2.193 -8.498 1.00 85.88 175 CYS A N 1
ATOM 1431 C CA . CYS A 1 175 ? 2.255 2.481 -7.646 1.00 85.88 175 CYS A CA 1
ATOM 1432 C C . CYS A 1 175 ? 2.114 3.825 -6.919 1.00 85.88 175 CYS A C 1
ATOM 1434 O O . CYS A 1 175 ? 2.364 3.893 -5.715 1.00 85.88 175 CYS A O 1
ATOM 1436 N N . ILE A 1 176 ? 1.650 4.876 -7.605 1.00 78.75 176 ILE A N 1
ATOM 1437 C CA . ILE A 1 176 ? 1.381 6.176 -6.967 1.00 78.75 176 ILE A CA 1
ATOM 1438 C C . ILE A 1 176 ? 0.297 6.049 -5.905 1.00 78.75 176 ILE A C 1
ATOM 1440 O O . ILE A 1 176 ? 0.458 6.554 -4.793 1.00 78.75 176 ILE A O 1
ATOM 1444 N N . ARG A 1 177 ? -0.812 5.370 -6.217 1.00 80.06 177 ARG A N 1
ATOM 1445 C CA . ARG A 1 177 ? -1.889 5.145 -5.243 1.00 80.06 177 ARG A CA 1
ATOM 1446 C C . ARG A 1 177 ? -1.363 4.403 -4.018 1.00 80.06 177 ARG A C 1
ATOM 1448 O O . ARG A 1 177 ? -1.548 4.888 -2.909 1.00 80.06 177 ARG A O 1
ATOM 1455 N N . LEU A 1 178 ? -0.636 3.304 -4.208 1.00 86.00 178 LEU A N 1
ATOM 1456 C CA . LEU A 1 178 ? -0.004 2.552 -3.119 1.00 86.00 178 LEU A CA 1
ATOM 1457 C C . LEU A 1 178 ? 0.894 3.424 -2.245 1.00 86.00 178 LEU A C 1
ATOM 1459 O O . LEU A 1 178 ? 0.835 3.340 -1.019 1.00 86.00 178 LEU A O 1
ATOM 1463 N N . TYR A 1 179 ? 1.713 4.267 -2.869 1.00 81.81 179 TYR A N 1
ATOM 1464 C CA . TYR A 1 179 ? 2.624 5.148 -2.154 1.00 81.81 179 TYR A CA 1
ATOM 1465 C C . TYR A 1 179 ? 1.903 6.266 -1.385 1.00 81.81 179 TYR A C 1
ATOM 1467 O O . TYR A 1 179 ? 2.367 6.685 -0.327 1.00 81.81 179 TYR A O 1
ATOM 1475 N N . THR A 1 180 ? 0.771 6.751 -1.896 1.00 72.88 180 THR A N 1
ATOM 1476 C CA . THR A 1 180 ? 0.047 7.903 -1.329 1.00 72.88 180 THR A CA 1
ATOM 1477 C C . THR A 1 180 ? -1.004 7.534 -0.289 1.00 72.88 180 THR A C 1
ATOM 1479 O O . THR A 1 180 ? -1.322 8.369 0.565 1.00 72.88 180 THR A O 1
ATOM 1482 N N . MET A 1 181 ? -1.494 6.292 -0.306 1.00 77.38 181 MET A N 1
ATOM 1483 C CA . MET A 1 181 ? -2.457 5.785 0.668 1.00 77.38 181 MET A CA 1
ATOM 1484 C C . MET A 1 181 ? -1.970 5.957 2.115 1.00 77.38 181 MET A C 1
ATOM 1486 O O . MET A 1 181 ? -0.810 5.733 2.465 1.00 77.38 181 MET A O 1
ATOM 1490 N N . GLU A 1 182 ? -2.874 6.342 3.014 1.00 73.12 182 GLU A N 1
ATOM 1491 C CA . GLU A 1 182 ? -2.698 6.205 4.458 1.00 73.12 182 GLU A CA 1
ATOM 1492 C C . GLU A 1 182 ? -2.603 4.738 4.847 1.00 73.12 182 GLU A C 1
ATOM 1494 O O . GLU A 1 182 ? -3.601 4.056 5.046 1.00 73.12 182 GLU A O 1
ATOM 1499 N N . GLY A 1 183 ? -1.360 4.276 4.942 1.00 79.44 183 GLY A N 1
ATOM 1500 C CA . GLY A 1 183 ? -0.996 2.924 5.314 1.00 79.44 183 GLY A CA 1
ATOM 1501 C C . GLY A 1 183 ? 0.490 2.822 5.634 1.00 79.44 183 GLY A C 1
ATOM 1502 O O . GLY A 1 183 ? 1.223 3.816 5.673 1.00 79.44 183 GLY A O 1
ATOM 1503 N N . PHE A 1 184 ? 0.952 1.599 5.870 1.00 88.62 184 PHE A N 1
ATOM 1504 C CA . PHE A 1 184 ? 2.329 1.371 6.300 1.00 88.62 184 PHE A CA 1
ATOM 1505 C C . PHE A 1 184 ? 3.365 1.530 5.185 1.00 88.62 184 PHE A C 1
ATOM 1507 O O . PHE A 1 184 ? 4.506 1.867 5.493 1.00 88.62 184 PHE A O 1
ATOM 1514 N N . VAL A 1 185 ? 2.979 1.323 3.920 1.00 90.12 185 VAL A N 1
ATOM 1515 C CA . VAL A 1 185 ? 3.893 1.319 2.764 1.00 90.12 185 VAL A CA 1
ATOM 1516 C C . VAL A 1 185 ? 4.685 2.620 2.692 1.00 90.12 185 VAL A C 1
ATOM 1518 O O . VAL A 1 185 ? 5.912 2.582 2.713 1.00 90.12 185 VAL A O 1
ATOM 1521 N N . TYR A 1 186 ? 4.005 3.772 2.725 1.00 84.25 186 TYR A N 1
ATOM 1522 C CA . TYR A 1 186 ? 4.653 5.088 2.739 1.00 84.25 186 TYR A CA 1
ATOM 1523 C C . TYR A 1 186 ? 5.691 5.214 3.864 1.00 84.25 186 TYR A C 1
ATOM 1525 O O . TYR A 1 186 ? 6.818 5.654 3.636 1.00 84.25 186 TYR A O 1
ATOM 1533 N N . ARG A 1 187 ? 5.324 4.813 5.088 1.00 82.62 187 ARG A N 1
ATOM 1534 C CA . ARG A 1 187 ? 6.175 4.933 6.281 1.00 82.62 187 ARG A CA 1
ATOM 1535 C C . ARG A 1 187 ? 7.401 4.027 6.201 1.00 82.62 187 ARG A C 1
ATOM 1537 O O . ARG A 1 187 ? 8.502 4.480 6.514 1.00 82.62 187 ARG A O 1
ATOM 1544 N N . VAL A 1 188 ? 7.215 2.771 5.796 1.00 88.69 188 VAL A N 1
ATOM 1545 C CA . VAL A 1 188 ? 8.296 1.785 5.656 1.00 88.69 188 VAL A CA 1
ATOM 1546 C C . VAL A 1 188 ? 9.260 2.214 4.558 1.00 88.69 188 VAL A C 1
ATOM 1548 O O . VAL A 1 188 ? 10.470 2.249 4.788 1.00 88.69 188 VAL A O 1
ATOM 1551 N N . LEU A 1 189 ? 8.729 2.620 3.403 1.00 86.38 189 LEU A N 1
ATOM 1552 C CA . LEU A 1 189 ? 9.521 3.073 2.268 1.00 86.38 189 LEU A CA 1
ATOM 1553 C C . LEU A 1 189 ? 10.352 4.306 2.651 1.00 86.38 189 LEU A C 1
ATOM 1555 O O . LEU A 1 189 ? 11.576 4.283 2.558 1.00 86.38 189 LEU A O 1
ATOM 1559 N N . ASN A 1 190 ? 9.722 5.353 3.191 1.00 78.50 190 ASN A N 1
ATOM 1560 C CA . ASN A 1 190 ? 10.436 6.580 3.557 1.00 78.50 190 ASN A CA 1
ATOM 1561 C C . ASN A 1 190 ? 11.463 6.378 4.675 1.00 78.50 190 ASN A C 1
ATOM 1563 O O . ASN A 1 190 ? 12.558 6.926 4.583 1.00 78.50 190 ASN A O 1
ATOM 1567 N N . THR A 1 191 ? 11.150 5.583 5.703 1.00 77.00 191 THR A N 1
ATOM 1568 C CA . THR A 1 191 ? 12.114 5.278 6.777 1.00 77.00 191 THR A CA 1
ATOM 1569 C C . THR A 1 191 ? 13.324 4.532 6.224 1.00 77.00 191 THR A C 1
ATOM 1571 O O . THR A 1 191 ? 14.453 4.964 6.435 1.00 77.00 191 THR A O 1
ATOM 1574 N N . THR A 1 192 ? 13.097 3.478 5.433 1.00 83.44 192 THR A N 1
ATOM 1575 C CA . THR A 1 192 ? 14.171 2.685 4.808 1.00 83.44 192 THR A CA 1
ATOM 1576 C C . THR A 1 192 ? 15.121 3.565 4.006 1.00 83.44 192 THR A C 1
ATOM 1578 O O . THR A 1 192 ? 16.336 3.398 4.056 1.00 83.44 192 THR A O 1
ATOM 1581 N N . LEU A 1 193 ? 14.567 4.525 3.273 1.00 76.12 193 LEU A N 1
ATOM 1582 C CA . LEU A 1 193 ? 15.316 5.320 2.308 1.00 76.12 193 LEU A CA 1
ATOM 1583 C C . LEU A 1 193 ? 15.985 6.526 2.966 1.00 76.12 193 LEU A C 1
ATOM 1585 O O . LEU A 1 193 ? 17.045 6.959 2.517 1.00 76.12 193 LEU A O 1
ATOM 1589 N N . ARG A 1 194 ? 15.408 7.036 4.060 1.00 68.19 194 ARG A N 1
ATOM 1590 C CA . ARG A 1 194 ? 16.059 8.009 4.943 1.00 68.19 194 ARG A CA 1
ATOM 1591 C C . ARG A 1 194 ? 17.272 7.399 5.635 1.00 68.19 194 ARG A C 1
ATOM 1593 O O . ARG A 1 194 ? 18.314 8.045 5.700 1.00 68.19 194 ARG A O 1
ATOM 1600 N N . ASP A 1 195 ? 17.126 6.170 6.113 1.00 76.25 195 ASP A N 1
ATOM 1601 C CA . ASP A 1 195 ? 18.149 5.472 6.887 1.00 76.25 195 ASP A CA 1
ATOM 1602 C C . ASP A 1 195 ? 19.145 4.712 5.979 1.00 76.25 195 ASP A C 1
ATOM 1604 O O . ASP A 1 195 ? 20.058 4.055 6.471 1.00 76.25 195 ASP A O 1
ATOM 1608 N N . ASN A 1 196 ? 18.979 4.810 4.651 1.00 73.12 196 ASN A N 1
ATOM 1609 C CA . ASN A 1 196 ? 19.741 4.091 3.625 1.00 73.12 196 ASN A CA 1
ATOM 1610 C C . ASN A 1 196 ? 19.879 2.584 3.918 1.00 73.12 196 ASN A C 1
ATOM 1612 O O . ASN A 1 196 ? 20.947 1.990 3.762 1.00 73.12 196 ASN A O 1
ATOM 1616 N N . ASN A 1 197 ? 18.800 1.958 4.391 1.00 83.12 197 ASN A N 1
ATOM 1617 C CA . ASN A 1 197 ? 18.811 0.562 4.805 1.00 83.12 197 ASN A CA 1
ATOM 1618 C C . ASN A 1 197 ? 18.751 -0.379 3.591 1.00 83.12 197 ASN A C 1
ATOM 1620 O O . ASN A 1 197 ? 17.691 -0.884 3.218 1.00 83.12 197 ASN A O 1
ATOM 1624 N N . LEU A 1 198 ? 19.917 -0.649 3.006 1.00 85.06 198 LEU A N 1
ATOM 1625 C CA . LEU A 1 198 ? 20.076 -1.496 1.820 1.00 85.06 198 LEU A CA 1
ATOM 1626 C C . LEU A 1 198 ? 19.667 -2.966 2.042 1.00 85.06 198 LEU A C 1
ATOM 1628 O O . LEU A 1 198 ? 19.469 -3.692 1.071 1.00 85.06 198 LEU A O 1
ATOM 1632 N N . SER A 1 199 ? 19.477 -3.424 3.287 1.00 90.56 199 SER A N 1
ATOM 1633 C CA . SER A 1 199 ? 18.991 -4.793 3.546 1.00 90.56 199 SER A CA 1
ATOM 1634 C C . SER A 1 199 ? 17.580 -5.044 2.999 1.00 90.56 199 SER A C 1
ATOM 1636 O O . SER A 1 199 ? 17.232 -6.185 2.717 1.00 90.56 199 SER A O 1
ATOM 1638 N N . LYS A 1 200 ? 16.790 -3.982 2.786 1.00 91.38 200 LYS A N 1
ATOM 1639 C CA . LYS A 1 200 ? 15.425 -4.047 2.240 1.00 91.38 200 LYS A CA 1
ATOM 1640 C C . LYS A 1 200 ? 15.365 -3.867 0.720 1.00 91.38 200 LYS A C 1
ATOM 1642 O O . LYS A 1 200 ? 14.284 -3.690 0.165 1.00 91.38 200 LYS A O 1
ATOM 1647 N N . ILE A 1 201 ? 16.507 -3.882 0.024 1.00 91.50 201 ILE A N 1
ATOM 1648 C CA . ILE A 1 201 ? 16.548 -3.747 -1.443 1.00 91.50 201 ILE A CA 1
ATOM 1649 C C . ILE A 1 201 ? 15.680 -4.805 -2.120 1.00 91.50 201 ILE A C 1
ATOM 1651 O O . ILE A 1 201 ? 14.950 -4.486 -3.053 1.00 91.50 201 ILE A O 1
ATOM 1655 N N . ASP A 1 202 ? 15.734 -6.050 -1.651 1.00 93.50 202 ASP A N 1
ATOM 1656 C CA . ASP A 1 202 ? 15.048 -7.151 -2.329 1.00 93.50 202 ASP A CA 1
ATOM 1657 C C . ASP A 1 202 ? 13.521 -7.088 -2.141 1.00 93.50 202 ASP A C 1
ATOM 1659 O O . ASP A 1 202 ? 12.779 -7.593 -2.979 1.00 93.50 202 ASP A O 1
ATOM 1663 N N . THR A 1 203 ? 13.039 -6.417 -1.088 1.00 95.69 203 THR A N 1
ATOM 1664 C CA . THR A 1 203 ? 11.606 -6.247 -0.801 1.00 95.69 203 THR A CA 1
ATOM 1665 C C . THR A 1 203 ? 11.050 -4.929 -1.346 1.00 95.69 203 THR A C 1
ATOM 1667 O O . THR A 1 203 ? 9.979 -4.901 -1.943 1.00 95.69 203 THR A O 1
ATOM 1670 N N . LEU A 1 204 ? 11.759 -3.812 -1.185 1.00 92.62 204 LEU A N 1
ATOM 1671 C CA . LEU A 1 204 ? 11.250 -2.480 -1.541 1.00 92.62 204 LEU A CA 1
ATOM 1672 C C . LEU A 1 204 ? 11.805 -1.945 -2.870 1.00 92.62 204 LEU A C 1
ATOM 1674 O O . LEU A 1 204 ? 11.258 -0.993 -3.430 1.00 92.62 204 LEU A O 1
ATOM 1678 N N . GLY A 1 205 ? 12.883 -2.540 -3.388 1.00 90.94 205 GLY A N 1
ATOM 1679 C CA . GLY A 1 205 ? 13.569 -2.116 -4.611 1.00 90.94 205 GLY A CA 1
ATOM 1680 C C . GLY A 1 205 ? 12.677 -2.117 -5.853 1.00 90.94 205 GLY A C 1
ATOM 1681 O O . GLY A 1 205 ? 12.655 -1.094 -6.544 1.00 90.94 205 GLY A O 1
ATOM 1682 N N . PRO A 1 206 ? 11.867 -3.170 -6.102 1.00 93.69 206 PRO A N 1
ATOM 1683 C CA . PRO A 1 206 ? 10.954 -3.192 -7.242 1.00 93.69 206 PRO A CA 1
ATOM 1684 C C . PRO A 1 206 ? 9.952 -2.027 -7.220 1.00 93.69 206 PRO A C 1
ATOM 1686 O O . PRO A 1 206 ? 9.714 -1.389 -8.244 1.00 93.69 206 PRO A O 1
ATOM 1689 N N . LEU A 1 207 ? 9.400 -1.694 -6.044 1.00 92.19 207 LEU A N 1
ATOM 1690 C CA . LEU A 1 207 ? 8.466 -0.573 -5.894 1.00 92.19 207 LEU A CA 1
ATOM 1691 C C . LEU A 1 207 ? 9.162 0.775 -6.128 1.00 92.19 207 LEU A C 1
ATOM 1693 O O . LEU A 1 207 ? 8.633 1.619 -6.848 1.00 92.19 207 LEU A O 1
ATOM 1697 N N . CYS A 1 208 ? 10.354 0.972 -5.551 1.00 86.69 208 CYS A N 1
ATOM 1698 C CA . CYS A 1 208 ? 11.175 2.164 -5.787 1.00 86.69 208 CYS A CA 1
ATOM 1699 C C . CYS A 1 208 ? 11.485 2.354 -7.275 1.00 86.69 208 CYS A C 1
ATOM 1701 O O . CYS A 1 208 ? 11.415 3.473 -7.780 1.00 86.69 208 CYS A O 1
ATOM 1703 N N . TYR A 1 209 ? 11.813 1.266 -7.975 1.00 87.88 209 TYR A N 1
ATOM 1704 C CA . TYR A 1 209 ? 12.065 1.296 -9.408 1.00 87.88 209 TYR A CA 1
ATOM 1705 C C . TYR A 1 209 ? 10.810 1.709 -10.182 1.00 87.88 209 TYR A C 1
ATOM 1707 O O . TYR A 1 209 ? 10.882 2.651 -10.963 1.00 87.88 209 TYR A O 1
ATOM 1715 N N . LEU A 1 210 ? 9.648 1.097 -9.930 1.00 88.00 210 LEU A N 1
ATOM 1716 C CA . LEU A 1 210 ? 8.398 1.468 -10.612 1.00 88.00 210 LEU A CA 1
ATOM 1717 C C . LEU A 1 210 ? 7.995 2.930 -10.367 1.00 88.00 210 LEU A C 1
ATOM 1719 O O . LEU A 1 210 ? 7.569 3.614 -11.296 1.00 88.00 210 LEU A O 1
ATOM 1723 N N . LEU A 1 211 ? 8.181 3.432 -9.142 1.00 81.81 211 LEU A N 1
ATOM 1724 C CA . LEU A 1 211 ? 7.955 4.844 -8.815 1.00 81.81 211 LEU A CA 1
ATOM 1725 C C . LEU A 1 211 ? 8.924 5.777 -9.553 1.00 81.81 211 LEU A C 1
ATOM 1727 O O . LEU A 1 211 ? 8.527 6.867 -9.945 1.00 81.81 211 LEU A O 1
ATOM 1731 N N . PHE A 1 212 ? 10.174 5.360 -9.770 1.00 77.81 212 PHE A N 1
ATOM 1732 C CA . PHE A 1 212 ? 11.135 6.113 -10.581 1.00 77.81 212 PHE A CA 1
ATOM 1733 C C . PHE A 1 212 ? 10.764 6.110 -12.072 1.00 77.81 212 PHE A C 1
ATOM 1735 O O . PHE A 1 212 ? 10.900 7.132 -12.743 1.00 77.81 212 PHE A O 1
ATOM 1742 N N . GLN A 1 213 ? 10.261 4.983 -12.586 1.00 77.69 213 GLN A N 1
ATOM 1743 C CA . GLN A 1 213 ? 9.865 4.838 -13.991 1.00 77.69 213 GLN A CA 1
ATOM 1744 C C . GLN A 1 213 ? 8.676 5.725 -14.379 1.00 77.69 213 GLN A C 1
ATOM 1746 O O . GLN A 1 213 ? 8.533 6.063 -15.551 1.00 77.69 213 GLN A O 1
ATOM 1751 N N . PHE A 1 214 ? 7.870 6.166 -13.407 1.00 69.25 214 PHE A N 1
ATOM 1752 C CA . PHE A 1 214 ? 6.786 7.122 -13.635 1.00 69.25 214 PHE A CA 1
ATOM 1753 C C . PHE A 1 214 ? 7.236 8.375 -14.402 1.00 69.25 214 PHE A C 1
ATOM 1755 O O . PHE A 1 214 ? 6.491 8.867 -15.245 1.00 69.25 214 PHE A O 1
ATOM 1762 N N . ASN A 1 215 ? 8.450 8.880 -14.151 1.00 62.03 215 ASN A N 1
ATOM 1763 C CA . ASN A 1 215 ? 8.964 10.096 -14.798 1.00 62.03 215 ASN A CA 1
ATOM 1764 C C . ASN A 1 215 ? 8.991 9.998 -16.337 1.00 62.03 215 ASN A C 1
ATOM 1766 O O . ASN A 1 215 ? 9.111 11.011 -17.023 1.00 62.03 215 ASN A O 1
ATOM 1770 N N . PHE A 1 216 ? 8.875 8.784 -16.879 1.00 64.06 216 PHE A N 1
ATOM 1771 C CA . PHE A 1 216 ? 8.875 8.489 -18.306 1.00 64.06 216 PHE A CA 1
ATOM 1772 C C . PHE A 1 216 ? 7.476 8.164 -18.866 1.00 64.06 216 PHE A C 1
ATOM 1774 O O . PHE A 1 216 ? 7.398 7.656 -19.979 1.00 64.06 216 PHE A O 1
ATOM 1781 N N . ALA A 1 217 ? 6.388 8.442 -18.129 1.00 63.72 217 ALA A N 1
ATOM 1782 C CA . ALA A 1 217 ? 4.994 8.280 -18.566 1.00 63.72 217 ALA A CA 1
ATOM 1783 C C . ALA A 1 217 ? 4.341 9.653 -18.874 1.00 63.72 217 ALA A C 1
ATOM 1785 O O . ALA A 1 217 ? 3.822 10.300 -17.957 1.00 63.72 217 ALA A O 1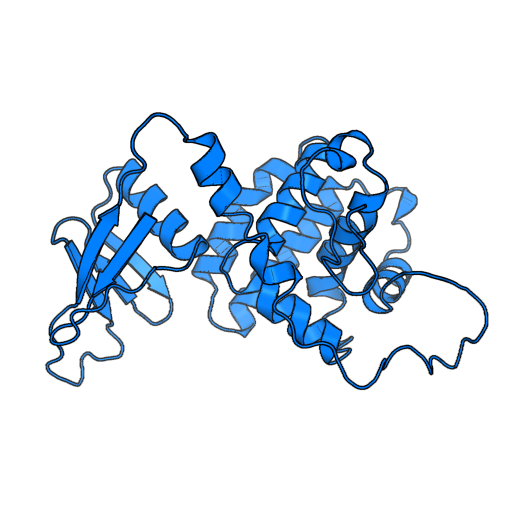
ATOM 1786 N N . PRO A 1 218 ? 4.362 10.131 -20.135 1.00 60.59 218 PRO A N 1
ATOM 1787 C CA . PRO A 1 218 ? 3.920 11.481 -20.505 1.00 60.59 218 PRO A CA 1
ATOM 1788 C C . PRO A 1 218 ? 2.448 11.766 -20.183 1.00 60.59 218 PRO A C 1
ATOM 1790 O O . PRO A 1 218 ? 2.095 12.869 -19.774 1.00 60.59 218 PRO A O 1
ATOM 1793 N N . GLU A 1 219 ? 1.577 10.769 -20.328 1.00 58.25 219 GLU A N 1
ATOM 1794 C CA . GLU A 1 219 ? 0.130 10.884 -20.114 1.00 58.25 219 GLU A CA 1
ATOM 1795 C C . GLU A 1 219 ? -0.211 11.141 -18.641 1.00 58.25 219 GLU A C 1
ATOM 1797 O O . GLU A 1 219 ? -1.245 11.737 -18.327 1.00 58.25 219 GLU A O 1
ATOM 1802 N N . LEU A 1 220 ? 0.676 10.724 -17.734 1.00 54.84 220 LEU A N 1
ATOM 1803 C CA . LEU A 1 220 ? 0.505 10.878 -16.296 1.00 54.84 220 LEU A CA 1
ATOM 1804 C C . LEU A 1 220 ? 1.106 12.185 -15.756 1.00 54.84 220 LEU A C 1
ATOM 1806 O O . LEU A 1 220 ? 0.780 12.560 -14.633 1.00 54.84 220 LEU A O 1
ATOM 1810 N N . GLN A 1 221 ? 1.892 12.922 -16.550 1.00 52.53 221 GLN A N 1
ATOM 1811 C CA . GLN A 1 221 ? 2.392 14.263 -16.192 1.00 52.53 221 GLN A CA 1
ATOM 1812 C C . GLN A 1 221 ? 1.239 15.269 -15.993 1.00 52.53 221 GLN A C 1
ATOM 1814 O O . GLN A 1 221 ? 1.361 16.241 -15.256 1.00 52.53 221 GLN A O 1
ATOM 1819 N N . ASN A 1 222 ? 0.066 14.995 -16.581 1.00 48.47 222 ASN A N 1
ATOM 1820 C CA . ASN A 1 222 ? -1.150 15.791 -16.391 1.00 48.47 222 ASN A CA 1
ATOM 1821 C C . ASN A 1 222 ? -1.930 15.448 -15.103 1.00 48.47 222 ASN A C 1
ATOM 1823 O O . ASN A 1 222 ? -2.862 16.172 -14.747 1.00 48.47 222 ASN A O 1
ATOM 1827 N N . LEU A 1 223 ? -1.588 14.365 -14.389 1.00 50.16 223 LEU A N 1
ATOM 1828 C CA . LEU A 1 223 ? -2.211 14.008 -13.108 1.00 50.16 223 LEU A CA 1
ATOM 1829 C C . LEU A 1 223 ? -1.591 14.835 -11.969 1.00 50.16 223 LEU A C 1
ATOM 1831 O O . LEU A 1 223 ? -0.835 14.322 -11.156 1.00 50.16 223 LEU A O 1
ATOM 1835 N N . CYS A 1 224 ? -1.934 16.127 -11.942 1.00 38.94 224 CYS A N 1
ATOM 1836 C CA . CYS A 1 224 ? -1.972 17.069 -10.812 1.00 38.94 224 CYS A CA 1
ATOM 1837 C C . CYS A 1 224 ? -1.216 16.714 -9.516 1.00 38.94 224 CYS A C 1
ATOM 1839 O O . CYS A 1 224 ? -1.783 16.774 -8.418 1.00 38.94 224 CYS A O 1
ATOM 1841 N N . TYR A 1 225 ? 0.084 16.461 -9.606 1.00 42.41 225 TYR A N 1
ATOM 1842 C CA . TYR A 1 225 ? 0.968 16.593 -8.463 1.00 42.41 225 TYR A CA 1
ATOM 1843 C C . TYR A 1 225 ? 2.381 16.955 -8.945 1.00 42.41 225 TYR A C 1
ATOM 1845 O O . TYR A 1 225 ? 2.992 16.213 -9.699 1.00 42.41 225 TYR A O 1
ATOM 1853 N N . THR A 1 226 ? 2.881 18.114 -8.507 1.00 39.97 226 THR A N 1
ATOM 1854 C CA . THR A 1 226 ? 4.108 18.762 -9.010 1.00 39.97 226 THR A CA 1
ATOM 1855 C C . THR A 1 226 ? 5.234 18.792 -7.964 1.00 39.97 226 THR A C 1
ATOM 1857 O O . THR A 1 226 ? 5.913 19.809 -7.793 1.00 39.97 226 THR A O 1
ATOM 1860 N N . GLY A 1 227 ? 5.361 17.751 -7.136 1.00 39.84 227 GLY A N 1
ATOM 1861 C CA . GLY A 1 227 ? 6.298 17.743 -6.008 1.00 39.84 227 GLY A CA 1
ATOM 1862 C C . GLY A 1 227 ? 7.218 16.520 -5.950 1.00 39.84 227 GLY A C 1
ATOM 1863 O O . GLY A 1 227 ? 7.154 15.601 -6.765 1.00 39.84 227 GLY A O 1
ATOM 1864 N N . ARG A 1 228 ? 8.124 16.512 -4.965 1.00 42.22 228 ARG A N 1
ATOM 1865 C CA . ARG A 1 228 ? 9.031 15.381 -4.727 1.00 42.22 228 ARG A CA 1
ATOM 1866 C C . ARG A 1 228 ? 8.290 14.262 -4.002 1.00 42.22 228 ARG A C 1
ATOM 1868 O O . ARG A 1 228 ? 8.027 14.362 -2.808 1.00 42.22 228 ARG A O 1
ATOM 1875 N N . VAL A 1 229 ? 8.008 13.178 -4.717 1.00 45.06 229 VAL A N 1
ATOM 1876 C CA . VAL A 1 229 ? 7.370 11.961 -4.178 1.00 45.06 229 VAL A CA 1
ATOM 1877 C C . VAL A 1 229 ? 8.325 11.222 -3.286 1.00 45.06 229 VAL A C 1
ATOM 1879 O O . VAL A 1 229 ? 7.973 10.773 -2.205 1.00 45.06 229 VAL A O 1
ATOM 1882 N N . TYR A 1 230 ? 9.548 11.098 -3.768 1.00 45.91 230 TYR A N 1
ATOM 1883 C CA . TYR A 1 230 ? 10.579 10.256 -3.219 1.00 45.91 230 TYR A CA 1
ATOM 1884 C C . TYR A 1 230 ? 11.928 10.926 -3.494 1.00 45.91 230 TYR A C 1
ATOM 1886 O O . TYR A 1 230 ? 12.030 11.748 -4.409 1.00 45.91 230 TYR A O 1
ATOM 1894 N N . ARG A 1 231 ? 12.978 10.622 -2.713 1.00 47.47 231 ARG A N 1
ATOM 1895 C CA . ARG A 1 231 ? 14.327 11.117 -3.032 1.00 47.47 231 ARG A CA 1
ATOM 1896 C C . ARG A 1 231 ? 14.613 10.738 -4.489 1.00 47.47 231 ARG A C 1
ATOM 1898 O O . ARG A 1 231 ? 14.660 9.552 -4.805 1.00 47.47 231 ARG A O 1
ATOM 1905 N N . SER A 1 232 ? 14.803 11.747 -5.343 1.00 40.66 232 SER A N 1
ATOM 1906 C CA . SER A 1 232 ? 15.034 11.676 -6.803 1.00 40.66 232 SER A CA 1
ATOM 1907 C C . SER A 1 232 ? 13.833 11.470 -7.749 1.00 40.66 232 SER A C 1
ATOM 1909 O O . SER A 1 232 ? 14.045 11.466 -8.955 1.00 40.66 232 SER A O 1
ATOM 1911 N N . ALA A 1 233 ? 12.589 11.370 -7.267 1.00 37.09 233 ALA A N 1
ATOM 1912 C CA . ALA A 1 233 ? 11.405 11.434 -8.135 1.00 37.09 233 ALA A CA 1
ATOM 1913 C C . ALA A 1 233 ? 10.715 12.791 -7.952 1.00 37.09 233 ALA A C 1
ATOM 1915 O O . ALA A 1 233 ? 10.012 13.016 -6.962 1.00 37.09 233 ALA A O 1
ATOM 1916 N N . GLU A 1 234 ? 10.982 13.712 -8.875 1.00 35.75 234 GLU A N 1
ATOM 1917 C CA . GLU A 1 234 ? 10.158 14.902 -9.069 1.00 35.75 234 GLU A CA 1
ATOM 1918 C C . GLU A 1 234 ? 9.004 14.478 -9.977 1.00 35.75 234 GLU A C 1
ATOM 1920 O O . GLU A 1 234 ? 9.242 14.109 -11.121 1.00 35.75 234 GLU A O 1
ATOM 1925 N N . LEU A 1 235 ? 7.771 14.478 -9.460 1.00 32.50 235 LEU A N 1
ATOM 1926 C CA . LEU A 1 235 ? 6.610 14.499 -10.345 1.00 32.50 235 LEU A CA 1
ATOM 1927 C C . LEU A 1 235 ? 6.602 15.909 -10.932 1.00 32.50 235 LEU A C 1
ATOM 1929 O O . LEU A 1 235 ? 6.244 16.858 -10.238 1.00 32.50 235 LEU A O 1
ATOM 1933 N N . THR A 1 236 ? 7.166 16.063 -12.126 1.00 30.09 236 THR A N 1
ATOM 1934 C CA . THR A 1 236 ? 7.064 17.283 -12.937 1.00 30.09 236 THR A CA 1
ATOM 1935 C C . THR A 1 236 ? 5.903 17.168 -13.892 1.00 30.09 236 THR A C 1
ATOM 1937 O O . THR A 1 236 ? 5.825 16.103 -14.548 1.00 30.09 236 THR A O 1
#

pLDDT: mean 75.05, std 20.73, range [30.09, 98.06]

Mean predicted aligned error: 10.93 Å

Solvent-accessible surface area (backbone atoms only — not comparable to full-atom values): 13499 Å² total; per-residue (Å²): 89,39,32,37,29,45,80,90,54,87,60,75,40,72,52,44,53,55,56,30,49,56,50,48,58,37,50,76,68,72,43,48,68,43,78,55,63,78,57,26,34,40,32,64,77,81,35,30,37,38,57,55,76,50,69,89,47,96,69,72,67,17,43,46,49,76,50,76,75,73,88,85,40,74,63,57,58,56,49,59,47,49,46,75,65,64,55,70,64,64,79,81,70,93,64,72,84,74,81,73,56,90,72,86,79,66,92,65,68,57,39,69,55,36,55,56,36,52,74,72,38,89,57,54,94,78,52,54,67,32,57,41,46,49,48,19,40,51,16,45,33,53,55,19,48,78,73,61,36,43,69,62,22,48,49,50,34,70,71,50,53,70,44,35,77,53,54,70,67,57,39,39,54,48,48,51,48,55,51,38,32,50,56,63,59,37,55,53,54,52,50,37,63,74,68,64,48,68,89,46,31,85,30,48,14,42,44,50,39,50,56,51,53,42,76,77,41,75,83,56,52,74,64,86,55,80,45,50,78,45,81,60,30,60,38,95

Sequence (236 aa):
MWQWRQSPSNEWQNYSDIETAIIEDVYNRYGNRVELEDNVVVDLKQGLHINNANKKKNEKAAEIRRLSPDCDDAEAFRNRRQRNDRFCSAPKMEQNTNANSPLGAANWNGSQFVFEWQMKCPNLESLPYGDIMRQALEGIRQEGREIGLEKQAQWIVDHFMPVTKESFENICQACIRLYTMEGFVYRVLNTTLRDNNLSKIDTLGPLCYLLFQFNFAPELQNLCYTGRVYRSAELT

Organism: NCBI:txid392032